Protein AF-A0A931FJX7-F1 (afdb_monomer)

Foldseek 3Di:
DFKKKKKKQQADLVRDAAFPVDHDPLRVVLLVLLVVLLVLLDVVQHPPWDWDWDGPVRIIMIMIGDDPVCLCSLVQVVCQLVLNAQDPSNLVSLQSNLVSCQPRNTDMWIWIQHPNDIDTSSVSSNDDRGHHDDDDQADKDKDKDKDKFAWADFQDDPFTWTWGDGPDDDIATETEDPVVSVVCVVRHRHIWIFIWMWIDSDPVDIYIYTQDTDPDPVRNVVVVVLVCQLPVDDDPVSLVVLLVVVVVCCVVPNPLDPVLVSLLSSQLDQPRDLSSLCSSLVSCVVVCPPPNCVVSSVSSVVSSVVNVVSVPD

Sequence (313 aa):
MPDELSIKITREKDGSAPSLTNMSLDAAQSVKVFIESFTEYARAHSEDSHIKILDTGNAIDNILTLPEADNSASDEILDVVNSESESDNLVKVFNLIRKRISENGLSYEVNLKHQDEIVNLTEKFKSKRFITKQQADPPLQEEVVFVRGMIYESGGMNVTNIHIKPKKGKPLGISCSQAEARKFSKLLYSTVFVSAVRQWKKPKDVTMRLLDVYKDEEQFERFQALYHEYTDSESSERFNKLREDLISTLTKFGAASPRISRIMRLYNHALSDRGIIRTILFILKPLRHEKAIASLYDDLATVLKNGNTQHSY

Structure (mmCIF, N/CA/C/O backbone):
data_AF-A0A931FJX7-F1
#
_entry.id   AF-A0A931FJX7-F1
#
loop_
_atom_site.group_PDB
_atom_site.id
_atom_site.type_symbol
_atom_site.label_atom_id
_atom_site.label_alt_id
_atom_site.label_comp_id
_atom_site.label_asym_id
_atom_site.label_entity_id
_atom_site.label_seq_id
_atom_site.pdbx_PDB_ins_code
_atom_site.Cartn_x
_atom_site.Cartn_y
_atom_site.Cartn_z
_atom_site.occupancy
_atom_site.B_iso_or_equiv
_atom_site.auth_seq_id
_atom_site.auth_comp_id
_atom_site.auth_asym_id
_atom_site.auth_atom_id
_atom_site.pdbx_PDB_model_num
ATOM 1 N N . MET A 1 1 ? 3.275 11.460 -41.299 1.00 63.19 1 MET A N 1
ATOM 2 C CA . MET A 1 1 ? 4.379 10.547 -41.654 1.00 63.19 1 MET A CA 1
ATOM 3 C C . MET A 1 1 ? 4.589 9.655 -40.453 1.00 63.19 1 MET A C 1
ATOM 5 O O . MET A 1 1 ? 4.473 10.188 -39.356 1.00 63.19 1 MET A O 1
ATOM 9 N N . PRO A 1 2 ? 4.865 8.358 -40.636 1.00 77.75 2 PRO A N 1
ATOM 10 C CA . PRO A 1 2 ? 5.088 7.476 -39.505 1.00 77.75 2 PRO A CA 1
ATOM 11 C C . PRO A 1 2 ? 6.388 7.852 -38.794 1.00 77.75 2 PRO A C 1
ATOM 13 O O . PRO A 1 2 ? 7.349 8.302 -39.433 1.00 77.75 2 PRO A O 1
ATOM 16 N N . ASP A 1 3 ? 6.397 7.663 -37.481 1.00 87.56 3 ASP A N 1
ATOM 17 C CA . ASP A 1 3 ? 7.601 7.773 -36.672 1.00 87.56 3 ASP A CA 1
ATOM 18 C C . ASP A 1 3 ? 8.545 6.596 -36.965 1.00 87.56 3 ASP A C 1
ATOM 20 O O . ASP A 1 3 ? 8.118 5.505 -37.361 1.00 87.56 3 ASP A O 1
ATOM 24 N N . GLU A 1 4 ? 9.851 6.812 -36.807 1.00 91.62 4 GLU A N 1
ATOM 25 C CA . GLU A 1 4 ? 10.864 5.827 -37.196 1.00 91.62 4 GLU A CA 1
ATOM 26 C C . GLU A 1 4 ? 12.033 5.786 -36.213 1.00 91.62 4 GLU A C 1
ATOM 28 O O . GLU A 1 4 ? 12.646 6.808 -35.917 1.00 91.62 4 GLU A O 1
ATOM 33 N N . LEU A 1 5 ? 12.416 4.589 -35.770 1.00 93.19 5 LEU A N 1
ATOM 34 C CA . LEU A 1 5 ? 13.682 4.366 -35.074 1.00 93.19 5 LEU A CA 1
ATOM 35 C C . LEU A 1 5 ? 14.713 3.813 -36.064 1.00 93.19 5 LEU A C 1
ATOM 37 O O . LEU A 1 5 ? 14.543 2.720 -36.598 1.00 93.19 5 LEU A O 1
ATOM 41 N N . SER A 1 6 ? 15.800 4.550 -36.278 1.00 95.06 6 SER A N 1
ATOM 42 C CA . SER A 1 6 ? 16.906 4.192 -37.171 1.00 95.06 6 SER A CA 1
ATOM 43 C C . SER A 1 6 ? 18.180 3.914 -36.373 1.00 95.06 6 SER A C 1
ATOM 45 O O . SER A 1 6 ? 18.595 4.714 -35.530 1.00 95.06 6 SER A O 1
ATOM 47 N N . ILE A 1 7 ? 18.813 2.773 -36.655 1.00 95.88 7 ILE A N 1
ATOM 48 C CA . ILE A 1 7 ? 20.127 2.385 -36.134 1.00 95.88 7 ILE A CA 1
ATOM 49 C C . ILE A 1 7 ? 21.060 2.127 -37.315 1.00 95.88 7 ILE A C 1
ATOM 51 O O . ILE A 1 7 ? 20.959 1.107 -38.006 1.00 95.88 7 ILE A O 1
ATOM 55 N N . LYS A 1 8 ? 22.016 3.035 -37.507 1.00 95.25 8 LYS A N 1
ATOM 56 C CA . LYS A 1 8 ? 23.000 2.989 -38.588 1.00 95.25 8 LYS A CA 1
ATOM 57 C C . LYS A 1 8 ? 24.334 2.473 -38.090 1.00 95.25 8 LYS A C 1
ATOM 59 O O . LYS A 1 8 ? 24.891 3.009 -37.134 1.00 95.25 8 LYS A O 1
ATOM 64 N N . ILE A 1 9 ? 24.888 1.491 -38.791 1.00 94.75 9 ILE A N 1
ATOM 65 C CA . ILE A 1 9 ? 26.311 1.152 -38.716 1.00 94.75 9 ILE A CA 1
ATOM 66 C C . ILE A 1 9 ? 27.019 2.075 -39.705 1.00 94.75 9 ILE A C 1
ATOM 68 O O . ILE A 1 9 ? 26.743 2.000 -40.899 1.00 94.75 9 ILE A O 1
ATOM 72 N N . THR A 1 10 ? 27.892 2.960 -39.224 1.00 93.62 10 THR A N 1
ATOM 73 C CA . THR A 1 10 ? 28.539 3.995 -40.054 1.00 93.62 10 THR A CA 1
ATOM 74 C C . THR A 1 10 ? 29.996 3.690 -40.374 1.00 93.62 10 THR A C 1
ATOM 76 O O . THR A 1 10 ? 30.511 4.169 -41.381 1.00 93.62 10 THR A O 1
ATOM 79 N N . ARG A 1 11 ? 30.678 2.900 -39.535 1.00 93.12 11 ARG A N 1
ATOM 80 C CA . ARG A 1 11 ? 32.044 2.417 -39.789 1.00 93.12 11 ARG A CA 1
ATOM 81 C C . ARG A 1 11 ? 32.272 1.044 -39.183 1.00 93.12 11 ARG A C 1
ATOM 83 O O . ARG A 1 11 ? 31.837 0.778 -38.059 1.00 93.12 11 ARG A O 1
ATOM 90 N N . GLU A 1 12 ? 33.022 0.234 -39.916 1.00 91.56 12 GLU A N 1
ATOM 91 C CA . GLU A 1 12 ? 33.595 -1.018 -39.436 1.00 91.56 12 GLU A CA 1
ATOM 92 C C . GLU A 1 12 ? 34.742 -0.763 -38.444 1.00 91.56 12 GLU A C 1
ATOM 94 O O . GLU A 1 12 ? 35.268 0.349 -38.326 1.00 91.56 12 GLU A O 1
ATOM 99 N N . LYS A 1 13 ? 35.158 -1.810 -37.726 1.00 89.62 13 LYS A N 1
ATOM 100 C CA . LYS A 1 13 ? 36.237 -1.733 -36.724 1.00 89.62 13 LYS A CA 1
ATOM 101 C C . LYS A 1 13 ? 37.591 -1.329 -37.321 1.00 89.62 13 LYS A C 1
ATOM 103 O O . LYS A 1 13 ? 38.403 -0.703 -36.645 1.00 89.62 13 LYS A O 1
ATOM 108 N N . ASP A 1 14 ? 37.840 -1.698 -38.573 1.00 88.31 14 ASP A N 1
ATOM 109 C CA . ASP A 1 14 ? 39.039 -1.323 -39.331 1.00 88.31 14 ASP A CA 1
ATOM 110 C C . ASP A 1 14 ? 38.942 0.082 -39.962 1.00 88.31 14 ASP A C 1
ATOM 112 O O . ASP A 1 14 ? 39.885 0.542 -40.605 1.00 88.31 14 ASP A O 1
ATOM 116 N N . GLY A 1 15 ? 37.819 0.781 -39.757 1.00 85.81 15 GLY A N 1
ATOM 117 C CA . GLY A 1 15 ? 37.550 2.112 -40.290 1.00 85.81 15 GLY A CA 1
ATOM 118 C C . GLY A 1 15 ? 36.965 2.129 -41.703 1.00 85.81 15 GLY A C 1
ATOM 119 O O . GLY A 1 15 ? 36.696 3.222 -42.208 1.00 85.81 15 GLY A O 1
ATOM 120 N N . SER A 1 16 ? 36.755 0.965 -42.328 1.00 88.44 16 SER A N 1
ATOM 121 C CA . SER A 1 16 ? 36.125 0.856 -43.644 1.00 88.44 16 SER A CA 1
ATOM 122 C C . SER A 1 16 ? 34.620 1.156 -43.600 1.00 88.44 16 SER A C 1
ATOM 124 O O . SER A 1 16 ? 33.985 1.184 -42.538 1.00 88.44 16 SER A O 1
ATOM 126 N N . ALA A 1 17 ? 34.055 1.446 -44.774 1.00 88.88 17 ALA A N 1
ATOM 127 C CA . ALA A 1 17 ? 32.621 1.640 -44.928 1.00 88.88 17 ALA A CA 1
ATOM 128 C C . ALA A 1 17 ? 31.907 0.277 -44.870 1.00 88.88 17 ALA A C 1
ATOM 130 O O . ALA A 1 17 ? 32.314 -0.642 -45.585 1.00 88.88 17 ALA A O 1
ATOM 131 N N . PRO A 1 18 ? 30.852 0.134 -44.055 1.00 87.25 18 PRO A N 1
ATOM 132 C CA . PRO A 1 18 ? 30.095 -1.107 -43.992 1.00 87.25 18 PRO A CA 1
ATOM 133 C C . PRO A 1 18 ? 29.270 -1.294 -45.274 1.00 87.25 18 PRO A C 1
ATOM 135 O O . PRO A 1 18 ? 28.760 -0.328 -45.840 1.00 87.25 18 PRO A O 1
ATOM 138 N N . SER A 1 19 ? 29.114 -2.543 -45.715 1.00 87.00 19 SER A N 1
ATOM 139 C CA . SER A 1 19 ? 28.245 -2.919 -46.839 1.00 87.00 19 SER A CA 1
ATOM 140 C C . SER A 1 19 ? 27.581 -4.264 -46.573 1.00 87.00 19 SER A C 1
ATOM 142 O O . SER A 1 19 ? 28.224 -5.177 -46.060 1.00 87.00 19 SER A O 1
ATOM 144 N N . LEU A 1 20 ? 26.323 -4.430 -46.988 1.00 85.06 20 LEU A N 1
ATOM 145 C CA . LEU A 1 20 ? 25.619 -5.714 -46.902 1.00 85.06 20 LEU A CA 1
ATOM 146 C C . LEU A 1 20 ? 26.285 -6.809 -47.746 1.00 85.06 20 LEU A C 1
ATOM 148 O O . LEU A 1 20 ? 26.168 -7.990 -47.425 1.00 85.06 20 LEU A O 1
ATOM 152 N N . THR A 1 21 ? 26.990 -6.429 -48.814 1.00 85.25 21 THR A N 1
ATOM 153 C CA . THR A 1 21 ? 27.650 -7.380 -49.724 1.00 85.25 21 THR A CA 1
ATOM 154 C C . THR A 1 21 ? 28.982 -7.905 -49.191 1.00 85.25 21 THR A C 1
ATOM 156 O O . THR A 1 21 ? 29.421 -8.977 -49.602 1.00 85.25 21 THR A O 1
ATOM 159 N N . ASN A 1 22 ? 29.616 -7.175 -48.269 1.00 83.94 22 ASN A N 1
ATOM 160 C CA . ASN A 1 22 ? 30.922 -7.510 -47.705 1.00 83.94 22 ASN A CA 1
ATOM 161 C C . ASN A 1 22 ? 31.026 -7.053 -46.240 1.00 83.94 22 ASN A C 1
ATOM 163 O O . ASN A 1 22 ? 31.920 -6.291 -45.875 1.00 83.94 22 ASN A O 1
ATOM 167 N N . MET A 1 23 ? 30.069 -7.473 -45.410 1.00 87.38 23 MET A N 1
ATOM 168 C CA . MET A 1 23 ? 30.023 -7.098 -43.994 1.00 87.38 23 MET A CA 1
ATOM 169 C C . MET A 1 23 ? 30.977 -7.928 -43.142 1.00 87.38 23 MET A C 1
ATOM 171 O O . MET A 1 23 ? 31.143 -9.133 -43.356 1.00 87.38 23 MET A O 1
ATOM 175 N N . SER A 1 24 ? 31.539 -7.302 -42.108 1.00 91.31 24 SER A N 1
ATOM 176 C CA . SER A 1 24 ? 32.242 -8.049 -41.070 1.00 91.31 24 SER A CA 1
ATOM 177 C C . SER A 1 24 ? 31.276 -8.956 -40.294 1.00 91.31 24 SER A C 1
ATOM 179 O O . SER A 1 24 ? 30.070 -8.703 -40.208 1.00 91.31 24 SER A O 1
ATOM 181 N N . LEU A 1 25 ? 31.809 -10.006 -39.658 1.00 91.19 25 LEU A N 1
ATOM 182 C CA . LEU A 1 25 ? 31.019 -10.859 -38.761 1.00 91.19 25 LEU A CA 1
ATOM 183 C C . LEU A 1 25 ? 30.376 -10.040 -37.629 1.00 91.19 25 LEU A C 1
ATOM 185 O O . LEU A 1 25 ? 29.254 -10.324 -37.207 1.00 91.19 25 LEU A O 1
ATOM 189 N N . ASP A 1 26 ? 31.066 -9.000 -37.157 1.00 91.88 26 ASP A N 1
ATOM 190 C CA . ASP A 1 26 ? 30.546 -8.121 -36.120 1.00 91.88 26 ASP A CA 1
ATOM 191 C C . ASP A 1 26 ? 29.399 -7.240 -36.618 1.00 91.88 26 ASP A C 1
ATOM 193 O O . ASP A 1 26 ? 28.406 -7.080 -35.897 1.00 91.88 26 ASP A O 1
ATOM 197 N N . ALA A 1 27 ? 29.478 -6.710 -37.838 1.00 91.19 27 ALA A N 1
ATOM 198 C CA . ALA A 1 27 ? 28.377 -5.976 -38.452 1.00 91.19 27 ALA A CA 1
ATOM 199 C C . ALA A 1 27 ? 27.167 -6.895 -38.684 1.00 91.19 27 ALA A C 1
ATOM 201 O O . ALA A 1 27 ? 26.061 -6.555 -38.259 1.00 91.19 27 ALA A O 1
ATOM 202 N N . ALA A 1 28 ? 27.384 -8.103 -39.214 1.00 92.31 28 ALA A N 1
ATOM 203 C CA . ALA A 1 28 ? 26.339 -9.110 -39.422 1.00 92.31 28 ALA A CA 1
ATOM 204 C C . ALA A 1 28 ? 25.597 -9.462 -38.124 1.00 92.31 28 ALA A C 1
ATOM 206 O O . ALA A 1 28 ? 24.366 -9.445 -38.055 1.00 92.31 28 ALA A O 1
ATOM 207 N N . GLN A 1 29 ? 26.350 -9.728 -37.057 1.00 92.88 29 GLN A N 1
ATOM 208 C CA . GLN A 1 29 ? 25.781 -10.054 -35.755 1.00 92.88 29 GLN A CA 1
ATOM 209 C C . GLN A 1 29 ? 25.051 -8.853 -35.127 1.00 92.88 29 GLN A C 1
ATOM 211 O O . GLN A 1 29 ? 24.118 -9.049 -34.351 1.00 92.88 29 GLN A O 1
ATOM 216 N N . SER A 1 30 ? 25.438 -7.617 -35.458 1.00 94.38 30 SER A N 1
ATOM 217 C CA . SER A 1 30 ? 24.730 -6.414 -34.992 1.00 94.38 30 SER A CA 1
ATOM 218 C C . SER A 1 30 ? 23.393 -6.244 -35.686 1.00 94.38 30 SER A C 1
ATOM 220 O O . SER A 1 30 ? 22.383 -6.097 -35.006 1.00 94.38 30 SER A O 1
ATOM 222 N N . VAL A 1 31 ? 23.381 -6.363 -37.016 1.00 93.50 31 VAL A N 1
ATOM 223 C CA . VAL A 1 31 ? 22.155 -6.361 -37.825 1.00 93.50 31 VAL A CA 1
ATOM 224 C C . VAL A 1 31 ? 21.182 -7.421 -37.309 1.00 93.50 31 VAL A C 1
ATOM 226 O O . VAL A 1 31 ? 20.019 -7.115 -37.059 1.00 93.50 31 VAL A O 1
ATOM 229 N N . LYS A 1 32 ? 21.668 -8.640 -37.035 1.00 94.44 32 LYS A N 1
ATOM 230 C CA . LYS A 1 32 ? 20.856 -9.702 -36.428 1.00 94.44 32 LYS A CA 1
ATOM 231 C C . LYS A 1 32 ? 20.200 -9.259 -35.114 1.00 94.44 32 LYS A C 1
ATOM 233 O O . LYS A 1 32 ? 18.989 -9.398 -34.974 1.00 94.44 32 LYS A O 1
ATOM 238 N N . VAL A 1 33 ? 20.981 -8.725 -34.169 1.00 95.25 33 VAL A N 1
ATOM 239 C CA . VAL A 1 33 ? 20.455 -8.269 -32.868 1.00 95.25 33 VAL A CA 1
ATOM 240 C C . VAL A 1 33 ? 19.412 -7.167 -33.053 1.00 95.25 33 VAL A C 1
ATOM 242 O O . VAL A 1 33 ? 18.377 -7.206 -32.396 1.00 95.25 33 VAL A O 1
ATOM 245 N N . PHE A 1 34 ? 19.6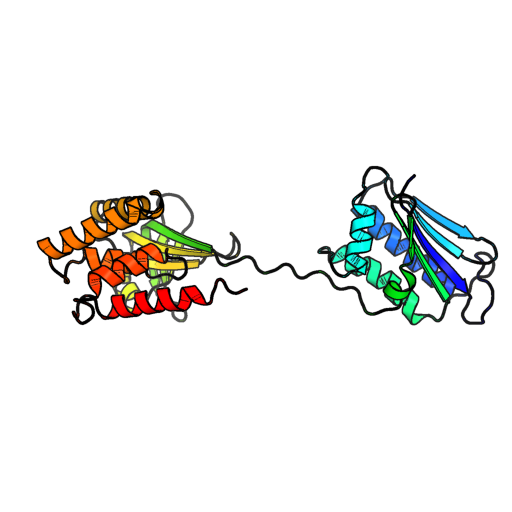46 -6.214 -33.958 1.00 95.06 34 PHE A N 1
ATOM 246 C CA . PHE A 1 34 ? 18.706 -5.119 -34.203 1.00 95.06 34 PHE A CA 1
ATOM 247 C C . PHE A 1 34 ? 17.381 -5.623 -34.773 1.00 95.06 34 PHE A C 1
ATOM 249 O O . PHE A 1 34 ? 16.330 -5.251 -34.262 1.00 95.06 34 PHE A O 1
ATOM 256 N N . ILE A 1 35 ? 17.412 -6.535 -35.748 1.00 92.69 35 ILE A N 1
ATOM 257 C CA . ILE A 1 35 ? 16.197 -7.140 -36.311 1.00 92.69 35 ILE A CA 1
ATOM 258 C C . ILE A 1 35 ? 15.441 -7.939 -35.248 1.00 92.69 35 ILE A C 1
ATOM 260 O O . ILE A 1 35 ? 14.223 -7.807 -35.141 1.00 92.69 35 ILE A O 1
ATOM 264 N N . GLU A 1 36 ? 16.136 -8.763 -34.458 1.00 94.19 36 GLU A N 1
ATOM 265 C CA . GLU A 1 36 ? 15.514 -9.561 -33.395 1.00 94.19 36 GLU A CA 1
ATOM 266 C C . GLU A 1 36 ? 14.852 -8.657 -32.344 1.00 94.19 36 GLU A C 1
ATOM 268 O O . GLU A 1 36 ? 13.691 -8.872 -31.997 1.00 94.19 36 GLU A O 1
ATOM 273 N N . SER A 1 37 ? 15.543 -7.601 -31.901 1.00 94.06 37 SER A N 1
ATOM 274 C CA . SER A 1 37 ? 15.004 -6.626 -30.946 1.00 94.06 37 SER A CA 1
ATOM 275 C C . SER A 1 37 ? 13.834 -5.818 -31.514 1.00 94.06 37 SER A C 1
ATOM 277 O O . SER A 1 37 ? 12.827 -5.650 -30.833 1.00 94.06 37 SER A O 1
ATOM 279 N N . PHE A 1 38 ? 13.911 -5.363 -32.767 1.00 92.88 38 PHE A N 1
ATOM 280 C CA . PHE A 1 38 ? 12.799 -4.674 -33.431 1.00 92.88 38 PHE A CA 1
ATOM 281 C C . PHE A 1 38 ? 11.596 -5.591 -33.635 1.00 92.88 38 PHE A C 1
ATOM 283 O O . PHE A 1 38 ? 10.462 -5.159 -33.463 1.00 92.88 38 PHE A O 1
ATOM 290 N N . THR A 1 39 ? 11.826 -6.869 -33.940 1.00 90.12 39 THR A N 1
ATOM 291 C CA . THR A 1 39 ? 10.752 -7.862 -34.064 1.00 90.12 39 THR A CA 1
ATOM 292 C C . THR A 1 39 ? 10.071 -8.102 -32.719 1.00 90.12 39 THR A C 1
ATOM 294 O O . THR A 1 39 ? 8.848 -8.209 -32.658 1.00 90.12 39 THR A O 1
ATOM 297 N N . GLU A 1 40 ? 10.843 -8.191 -31.634 1.00 89.69 40 GLU A N 1
ATOM 298 C CA . GLU A 1 40 ? 10.300 -8.333 -30.281 1.00 89.69 40 GLU A CA 1
ATOM 299 C C . GLU A 1 40 ? 9.488 -7.099 -29.866 1.00 89.69 40 GLU A C 1
ATOM 301 O O . GLU A 1 40 ? 8.381 -7.251 -29.355 1.00 89.69 40 GLU A O 1
ATOM 306 N N . TYR A 1 41 ? 9.989 -5.896 -30.161 1.00 88.31 41 TYR A N 1
ATOM 307 C CA . TYR A 1 41 ? 9.269 -4.644 -29.930 1.00 88.31 41 TYR A CA 1
ATOM 308 C C . TYR A 1 41 ? 7.960 -4.567 -30.735 1.00 88.31 41 TYR A C 1
ATOM 310 O O . TYR A 1 41 ? 6.900 -4.305 -30.167 1.00 88.31 41 TYR A O 1
ATOM 318 N N . ALA A 1 42 ? 8.011 -4.855 -32.040 1.00 85.50 42 ALA A N 1
ATOM 319 C CA . ALA A 1 42 ? 6.858 -4.811 -32.941 1.00 85.50 42 ALA A CA 1
ATOM 320 C C . ALA A 1 42 ? 5.726 -5.743 -32.480 1.00 85.50 42 ALA A C 1
ATOM 322 O O . ALA A 1 42 ? 4.565 -5.342 -32.424 1.00 85.50 42 ALA A O 1
ATOM 323 N N . ARG A 1 43 ? 6.069 -6.969 -32.053 1.00 83.19 43 ARG A N 1
ATOM 324 C CA . ARG A 1 43 ? 5.100 -7.946 -31.519 1.00 83.19 43 ARG A CA 1
ATOM 325 C C . ARG A 1 43 ? 4.327 -7.448 -30.299 1.00 83.19 43 ARG A C 1
ATOM 327 O O . ARG A 1 43 ? 3.262 -7.989 -30.021 1.00 83.19 43 ARG A O 1
ATOM 334 N N . ALA A 1 44 ? 4.867 -6.483 -29.557 1.00 77.62 44 ALA A N 1
ATOM 335 C CA . ALA A 1 44 ? 4.217 -5.934 -28.377 1.00 77.62 44 ALA A CA 1
ATOM 336 C C . ALA A 1 44 ? 3.232 -4.787 -28.686 1.00 77.62 44 ALA A C 1
ATOM 338 O O . ALA A 1 44 ? 2.379 -4.537 -27.841 1.00 77.62 44 ALA A O 1
ATOM 339 N N . HIS A 1 45 ? 3.301 -4.145 -29.867 1.00 69.25 45 HIS A N 1
ATOM 340 C CA . HIS A 1 45 ? 2.572 -2.892 -30.149 1.00 69.25 45 HIS A CA 1
ATOM 341 C C . HIS A 1 45 ? 1.545 -2.990 -31.290 1.00 69.25 45 HIS A C 1
ATOM 343 O O . HIS A 1 45 ? 0.485 -2.389 -31.168 1.00 69.25 45 HIS A O 1
ATOM 349 N N . SER A 1 46 ? 1.778 -3.760 -32.366 1.00 64.00 46 SER A N 1
ATOM 350 C CA . SER A 1 46 ? 0.753 -4.160 -33.368 1.00 64.00 46 SER A CA 1
ATOM 351 C C . SER A 1 46 ? 1.374 -4.880 -34.579 1.00 64.00 46 SER A C 1
ATOM 353 O O . SER A 1 46 ? 2.588 -4.854 -34.782 1.00 64.00 46 SER A O 1
ATOM 355 N N . GLU A 1 47 ? 0.534 -5.500 -35.421 1.00 61.06 47 GLU A N 1
ATOM 356 C CA . GLU A 1 47 ? 0.944 -6.158 -36.678 1.00 61.06 47 GLU A CA 1
ATOM 357 C C . GLU A 1 47 ? 1.390 -5.180 -37.789 1.00 61.06 47 GLU A C 1
ATOM 359 O O . GLU A 1 47 ? 2.031 -5.610 -38.747 1.00 61.06 47 GLU A O 1
ATOM 364 N N . ASP A 1 48 ? 1.124 -3.876 -37.644 1.00 67.50 48 ASP A N 1
ATOM 365 C CA . ASP A 1 48 ? 1.382 -2.855 -38.675 1.00 67.50 48 ASP A CA 1
ATOM 366 C C . ASP A 1 48 ? 2.798 -2.245 -38.615 1.00 67.50 48 ASP A C 1
ATOM 368 O O . ASP A 1 48 ? 3.135 -1.340 -39.379 1.00 67.50 48 ASP A O 1
ATOM 372 N N . SER A 1 49 ? 3.661 -2.733 -37.718 1.00 76.56 49 SER A N 1
ATOM 373 C CA . SER A 1 49 ? 5.063 -2.301 -37.663 1.00 76.56 49 SER A CA 1
ATOM 374 C C . SER A 1 49 ? 5.877 -2.903 -38.813 1.00 76.56 49 SER A C 1
ATOM 376 O O . SER A 1 49 ? 5.786 -4.098 -39.113 1.00 76.56 49 SER A O 1
ATOM 378 N N . HIS A 1 50 ? 6.747 -2.101 -39.428 1.00 82.00 50 HIS A N 1
ATOM 379 C CA . HIS A 1 50 ? 7.593 -2.550 -40.537 1.00 82.00 50 HIS A CA 1
ATOM 380 C C . HIS A 1 50 ? 9.077 -2.383 -40.221 1.00 82.00 50 HIS A C 1
ATOM 382 O O . HIS A 1 50 ? 9.517 -1.321 -39.791 1.00 82.00 50 HIS A O 1
ATOM 388 N N . ILE A 1 51 ? 9.864 -3.425 -40.491 1.00 83.69 51 ILE A N 1
ATOM 389 C CA . ILE A 1 51 ? 11.324 -3.403 -40.349 1.00 83.69 51 ILE A CA 1
ATOM 390 C C . ILE A 1 51 ? 11.944 -3.333 -41.746 1.00 83.69 51 ILE A C 1
ATOM 392 O O . ILE A 1 51 ? 11.650 -4.167 -42.603 1.00 83.69 51 ILE A O 1
ATOM 396 N N . LYS A 1 52 ? 12.812 -2.347 -41.977 1.00 86.56 52 LYS A N 1
ATOM 397 C CA . LYS A 1 52 ? 13.559 -2.153 -43.226 1.00 86.56 52 LYS A CA 1
ATOM 398 C C . LYS A 1 52 ? 15.057 -2.172 -42.944 1.00 86.56 52 LYS A C 1
ATOM 400 O O . LYS A 1 52 ? 15.508 -1.692 -41.908 1.00 86.56 52 LYS A O 1
ATOM 405 N N . ILE A 1 53 ? 15.825 -2.690 -43.897 1.00 83.19 53 ILE A N 1
ATOM 406 C CA . ILE A 1 53 ? 17.288 -2.613 -43.897 1.00 83.19 53 ILE A CA 1
ATOM 407 C C . ILE A 1 53 ? 17.692 -1.921 -45.193 1.00 83.19 53 ILE A C 1
ATOM 409 O O . ILE A 1 53 ? 17.300 -2.373 -46.270 1.00 83.19 53 ILE A O 1
ATOM 413 N N . LEU A 1 54 ? 18.449 -0.832 -45.097 1.00 86.25 54 LEU A N 1
ATOM 414 C CA . LEU A 1 54 ? 18.943 -0.079 -46.247 1.00 86.25 54 LEU A CA 1
ATOM 415 C C . LEU A 1 54 ? 20.474 -0.099 -46.259 1.00 86.25 54 LEU A C 1
ATOM 417 O O . LEU A 1 54 ? 21.110 0.174 -45.245 1.00 86.25 54 LEU A O 1
ATOM 421 N N . ASP A 1 55 ? 21.061 -0.397 -47.417 1.00 82.88 55 ASP A N 1
ATOM 422 C CA . ASP A 1 55 ? 22.488 -0.185 -47.685 1.00 82.88 55 ASP A CA 1
ATOM 423 C C . ASP A 1 55 ? 22.628 1.091 -48.513 1.00 82.88 55 ASP A C 1
ATOM 425 O O . ASP A 1 55 ? 22.136 1.167 -49.641 1.00 82.88 55 ASP A O 1
ATOM 429 N N . THR A 1 56 ? 23.262 2.112 -47.943 1.00 80.75 56 THR A N 1
ATOM 430 C CA . THR A 1 56 ? 23.487 3.399 -48.618 1.00 80.75 56 THR A CA 1
ATOM 431 C C . THR A 1 56 ? 24.871 3.485 -49.266 1.00 80.75 56 THR A C 1
ATOM 433 O O . THR A 1 56 ? 25.267 4.550 -49.737 1.00 80.75 56 THR A O 1
ATOM 436 N N . GLY A 1 57 ? 25.638 2.389 -49.270 1.00 74.50 57 GLY A N 1
ATOM 437 C CA . GLY A 1 57 ? 27.018 2.310 -49.757 1.00 74.50 57 GLY A CA 1
ATOM 438 C C . GLY A 1 57 ? 28.064 2.879 -48.793 1.00 74.50 57 GLY A C 1
ATOM 439 O O . GLY A 1 57 ? 29.259 2.663 -48.979 1.00 74.50 57 GLY A O 1
ATOM 440 N N . ASN A 1 58 ? 27.632 3.603 -47.758 1.00 81.94 58 ASN A N 1
ATOM 441 C CA . ASN A 1 58 ? 28.479 4.150 -46.695 1.00 81.94 58 ASN A CA 1
ATOM 442 C C . ASN A 1 58 ? 27.963 3.845 -45.280 1.00 81.94 58 ASN A C 1
ATOM 444 O O . ASN A 1 58 ? 28.637 4.173 -44.304 1.00 81.94 58 ASN A O 1
ATOM 448 N N . ALA A 1 59 ? 26.775 3.256 -45.166 1.00 88.31 59 ALA A N 1
ATOM 449 C CA . ALA A 1 59 ? 26.164 2.856 -43.917 1.00 88.31 59 ALA A CA 1
ATOM 450 C C . ALA A 1 59 ? 25.189 1.700 -44.167 1.00 88.31 59 ALA A C 1
ATOM 452 O O . ALA A 1 59 ? 24.615 1.573 -45.251 1.00 88.31 59 ALA A O 1
ATOM 453 N N . ILE A 1 60 ? 24.976 0.892 -43.131 1.00 91.75 60 ILE A N 1
ATOM 454 C CA . ILE A 1 60 ? 23.875 -0.071 -43.080 1.00 91.75 60 ILE A CA 1
ATOM 455 C C . ILE A 1 60 ? 22.863 0.470 -42.075 1.00 91.75 60 ILE A C 1
ATOM 457 O O . ILE A 1 60 ? 23.166 0.545 -40.882 1.00 91.75 60 ILE A O 1
ATOM 461 N N . ASP A 1 61 ? 21.686 0.859 -42.553 1.00 92.44 61 ASP A N 1
ATOM 462 C CA . ASP A 1 61 ? 20.605 1.432 -41.754 1.00 92.44 61 ASP A CA 1
ATOM 463 C C . ASP A 1 61 ? 19.544 0.374 -41.448 1.00 92.44 61 ASP A C 1
ATOM 465 O O . ASP A 1 61 ? 19.012 -0.264 -42.356 1.00 92.44 61 ASP A O 1
ATOM 469 N N . ASN A 1 62 ? 19.243 0.184 -40.167 1.00 93.38 62 ASN A N 1
ATOM 470 C CA . ASN A 1 62 ? 18.169 -0.679 -39.694 1.00 93.38 62 ASN A CA 1
ATOM 471 C C . ASN A 1 62 ? 17.058 0.231 -39.179 1.00 93.38 62 ASN A C 1
ATOM 473 O O . ASN A 1 62 ? 17.246 0.915 -38.173 1.00 93.38 62 ASN A O 1
ATOM 477 N N . ILE A 1 63 ? 15.916 0.227 -39.861 1.00 92.81 63 ILE A N 1
ATOM 478 C CA . ILE A 1 63 ? 14.805 1.141 -39.603 1.00 92.81 63 ILE A CA 1
ATOM 479 C C . ILE A 1 63 ? 13.601 0.338 -39.127 1.00 92.81 63 ILE A C 1
ATOM 481 O O . ILE A 1 63 ? 13.147 -0.580 -39.811 1.00 92.81 63 ILE A O 1
ATOM 485 N N . LEU A 1 64 ? 13.070 0.713 -37.971 1.00 90.25 64 LEU A N 1
ATOM 486 C CA . LEU A 1 64 ? 11.763 0.300 -37.485 1.00 90.25 64 LEU A CA 1
ATOM 487 C C . LEU A 1 64 ? 10.780 1.450 -37.721 1.00 90.25 64 LEU A C 1
ATOM 489 O O . LEU A 1 64 ? 10.898 2.497 -37.088 1.00 90.25 64 LEU A O 1
ATOM 493 N N . THR A 1 65 ? 9.826 1.252 -38.627 1.00 88.75 65 THR A N 1
ATOM 494 C CA . THR A 1 65 ? 8.693 2.161 -38.830 1.00 88.75 65 THR A CA 1
ATOM 495 C C . THR A 1 65 ? 7.599 1.818 -37.819 1.00 88.75 65 THR A C 1
ATOM 497 O O . THR A 1 65 ? 7.154 0.667 -37.761 1.00 88.75 65 THR A O 1
ATOM 500 N N . LEU A 1 66 ? 7.193 2.814 -37.032 1.00 84.38 66 LEU A N 1
ATOM 501 C CA . LEU A 1 66 ? 6.203 2.690 -35.965 1.00 84.38 66 LEU A CA 1
ATOM 502 C C . LEU A 1 66 ? 4.776 2.932 -36.502 1.00 84.38 66 LEU A C 1
ATOM 504 O O . LEU A 1 66 ? 4.613 3.632 -37.508 1.00 84.38 66 LEU A O 1
ATOM 508 N N . PRO A 1 67 ? 3.735 2.361 -35.867 1.00 76.44 67 PRO A N 1
ATOM 509 C CA . PRO A 1 67 ? 2.353 2.498 -36.329 1.00 76.44 67 PRO A CA 1
ATOM 510 C C . PRO A 1 67 ? 1.860 3.955 -36.271 1.00 76.44 67 PRO A C 1
ATOM 512 O O . PRO A 1 67 ? 1.954 4.599 -35.232 1.00 76.44 67 PRO A O 1
ATOM 515 N N . GLU A 1 68 ? 1.254 4.467 -37.352 1.00 69.00 68 GLU A N 1
ATOM 516 C CA . GLU A 1 68 ? 0.739 5.856 -37.399 1.00 69.00 68 GLU A CA 1
ATOM 517 C C . GLU A 1 68 ? -0.407 6.124 -36.408 1.00 69.00 68 GLU A C 1
ATOM 519 O O . GLU A 1 68 ? -0.643 7.266 -36.023 1.00 69.00 68 GLU A O 1
ATOM 524 N N . ALA A 1 69 ? -1.139 5.083 -36.000 1.00 61.12 69 ALA A N 1
ATOM 525 C CA . ALA A 1 69 ? -2.239 5.202 -35.046 1.00 61.12 69 ALA A CA 1
ATOM 526 C C . ALA A 1 69 ? -1.767 5.320 -33.585 1.00 61.12 69 ALA A C 1
ATOM 528 O O . ALA A 1 69 ? -2.593 5.559 -32.703 1.00 61.12 69 ALA A O 1
ATOM 529 N N . ASP A 1 70 ? -0.469 5.143 -33.328 1.00 62.44 70 ASP A N 1
ATOM 530 C CA . ASP A 1 70 ? 0.084 4.995 -31.989 1.00 62.44 70 ASP A CA 1
ATOM 531 C C . ASP A 1 70 ? 1.185 6.025 -31.717 1.00 62.44 70 ASP A C 1
ATOM 533 O O . ASP A 1 70 ? 2.377 5.721 -31.682 1.00 62.44 70 ASP A O 1
ATOM 537 N N . ASN A 1 71 ? 0.766 7.272 -31.483 1.00 61.16 71 ASN A N 1
ATOM 538 C CA . ASN A 1 71 ? 1.669 8.342 -31.044 1.00 61.16 71 ASN A CA 1
ATOM 539 C C . ASN A 1 71 ? 2.426 7.991 -29.746 1.00 61.16 71 ASN A C 1
ATOM 541 O O . ASN A 1 71 ? 3.402 8.664 -29.433 1.00 61.16 71 ASN A O 1
ATOM 545 N N . SER A 1 72 ? 2.003 6.957 -29.004 1.00 74.06 72 SER A N 1
ATOM 546 C CA . SER A 1 72 ? 2.658 6.547 -27.761 1.00 74.06 72 SER A CA 1
ATOM 547 C C . SER A 1 72 ? 3.908 5.688 -27.978 1.00 74.06 72 SER A C 1
ATOM 549 O O . SER A 1 72 ? 4.779 5.667 -27.114 1.00 74.06 72 SER A O 1
ATOM 551 N N . ALA A 1 73 ? 4.080 5.056 -29.144 1.00 83.06 73 ALA A N 1
ATOM 552 C CA . ALA A 1 73 ? 5.217 4.166 -29.394 1.00 83.06 73 ALA A CA 1
ATOM 553 C C . ALA A 1 73 ? 6.575 4.899 -29.342 1.00 83.06 73 ALA A C 1
ATOM 555 O O . ALA A 1 73 ? 7.541 4.414 -28.751 1.00 83.06 73 ALA A O 1
ATOM 556 N N . SER A 1 74 ? 6.656 6.098 -29.922 1.00 87.00 74 SER A N 1
ATOM 557 C CA . SER A 1 74 ? 7.860 6.939 -29.847 1.00 87.00 74 SER A CA 1
ATOM 558 C C . SER A 1 74 ? 8.123 7.452 -28.435 1.00 87.00 74 SER A C 1
ATOM 560 O O . SER A 1 74 ? 9.276 7.459 -27.995 1.00 87.00 74 SER A O 1
ATOM 562 N N . ASP A 1 75 ? 7.063 7.827 -27.717 1.00 88.94 75 ASP A N 1
ATOM 563 C CA . ASP A 1 75 ? 7.147 8.257 -26.321 1.00 88.94 75 ASP A CA 1
ATOM 564 C C . ASP A 1 75 ? 7.686 7.125 -25.440 1.00 88.94 75 ASP A C 1
ATOM 566 O O . ASP A 1 75 ? 8.591 7.343 -24.642 1.00 88.94 75 ASP A O 1
ATOM 570 N N . GLU A 1 76 ? 7.260 5.882 -25.657 1.00 89.19 76 GLU A N 1
ATOM 571 C CA . GLU A 1 76 ? 7.786 4.729 -24.925 1.00 89.19 76 GLU A CA 1
ATOM 572 C C . GLU A 1 76 ? 9.281 4.482 -25.170 1.00 89.19 76 GLU A C 1
ATOM 574 O O . GLU A 1 76 ? 10.017 4.082 -24.260 1.00 89.19 76 GLU A O 1
ATOM 579 N N . ILE A 1 77 ? 9.764 4.711 -26.396 1.00 91.88 77 ILE A N 1
ATOM 580 C CA . ILE A 1 77 ? 11.197 4.617 -26.707 1.00 91.88 77 ILE A CA 1
ATOM 581 C C . ILE A 1 77 ? 11.960 5.696 -25.935 1.00 91.88 77 ILE A C 1
ATOM 583 O O . ILE A 1 77 ? 13.005 5.408 -25.338 1.00 91.88 77 ILE A O 1
ATOM 587 N N . LEU A 1 78 ? 11.439 6.925 -25.919 1.00 93.00 78 LEU A N 1
ATOM 588 C CA . LEU A 1 78 ? 12.013 8.025 -25.146 1.00 93.00 78 LEU A CA 1
ATOM 589 C C . LEU A 1 78 ? 11.997 7.716 -23.646 1.00 93.00 78 LEU A C 1
ATOM 591 O O . LEU A 1 78 ? 13.023 7.899 -22.986 1.00 93.00 78 LEU A O 1
ATOM 595 N N . ASP A 1 79 ? 10.909 7.153 -23.129 1.00 92.88 79 ASP A N 1
ATOM 596 C CA . ASP A 1 79 ? 10.773 6.724 -21.740 1.00 92.88 79 ASP A CA 1
ATOM 597 C C . ASP A 1 79 ? 11.832 5.682 -21.376 1.00 92.88 79 ASP A C 1
ATOM 599 O O . ASP A 1 79 ? 12.484 5.780 -20.335 1.00 92.88 79 ASP A O 1
ATOM 603 N N . VAL A 1 80 ? 12.071 4.678 -22.226 1.00 93.81 80 VAL A N 1
ATOM 604 C CA . VAL A 1 80 ? 13.124 3.679 -21.974 1.00 93.81 80 VAL A CA 1
ATOM 605 C C . VAL A 1 80 ? 14.494 4.350 -21.928 1.00 93.81 80 VAL A C 1
ATOM 607 O O . VAL A 1 80 ? 15.284 4.115 -21.008 1.00 93.81 80 VAL A O 1
ATOM 610 N N . VAL A 1 81 ? 14.773 5.212 -22.903 1.00 94.06 81 VAL A N 1
ATOM 611 C CA . VAL A 1 81 ? 16.064 5.890 -23.039 1.00 94.06 81 VAL A CA 1
ATOM 612 C C . VAL A 1 81 ? 16.315 6.891 -21.901 1.00 94.06 81 VAL A C 1
ATOM 614 O O . VAL A 1 81 ? 17.468 7.119 -21.511 1.00 94.06 81 VAL A O 1
ATOM 617 N N . ASN A 1 82 ? 15.255 7.443 -21.315 1.00 93.19 82 ASN A N 1
ATOM 618 C CA . ASN A 1 82 ? 15.305 8.340 -20.164 1.00 93.19 82 ASN A CA 1
ATOM 619 C C . ASN A 1 82 ? 15.150 7.625 -18.812 1.00 93.19 82 ASN A C 1
ATOM 621 O O . ASN A 1 82 ? 15.284 8.269 -17.776 1.00 93.19 82 ASN A O 1
ATOM 625 N N . SER A 1 83 ? 15.009 6.293 -18.801 1.00 91.31 83 SER A N 1
ATOM 626 C CA . SER A 1 83 ? 14.771 5.483 -17.589 1.00 91.31 83 SER A CA 1
ATOM 627 C C . SER A 1 83 ? 13.464 5.826 -16.860 1.00 91.31 83 SER A C 1
ATOM 629 O O . SER A 1 83 ? 13.364 5.718 -15.638 1.00 91.31 83 SER A O 1
ATOM 631 N N . GLU A 1 84 ? 12.458 6.233 -17.626 1.00 92.06 84 GLU A N 1
ATOM 632 C CA . GLU A 1 84 ? 11.104 6.552 -17.174 1.00 92.06 84 GLU A CA 1
ATOM 633 C C . GLU A 1 84 ? 10.104 5.435 -17.510 1.00 92.06 84 GLU A C 1
ATOM 635 O O . GLU A 1 84 ? 9.019 5.395 -16.932 1.00 92.06 84 GLU A O 1
ATOM 640 N N . SER A 1 85 ? 10.497 4.470 -18.351 1.00 90.75 85 SER A N 1
ATOM 641 C CA . SER A 1 85 ? 9.649 3.336 -18.727 1.00 90.75 85 SER A CA 1
ATOM 642 C C . SER A 1 85 ? 9.379 2.395 -17.553 1.00 90.75 85 SER A C 1
ATOM 644 O O . SER A 1 85 ? 10.293 1.974 -16.839 1.00 90.75 85 SER A O 1
ATOM 646 N N . GLU A 1 86 ? 8.119 1.999 -17.400 1.00 89.12 86 GLU A N 1
ATOM 647 C CA . GLU A 1 86 ? 7.667 1.010 -16.413 1.00 89.12 86 GLU A CA 1
ATOM 648 C C . GLU A 1 86 ? 7.703 -0.432 -16.961 1.00 89.12 86 GLU A C 1
ATOM 650 O O . GLU A 1 86 ? 7.484 -1.397 -16.227 1.00 89.12 86 GLU A O 1
ATOM 655 N N . SER A 1 87 ? 8.004 -0.603 -18.254 1.00 89.00 87 SER A N 1
ATOM 656 C CA . SER A 1 87 ? 8.001 -1.903 -18.924 1.00 89.00 87 SER A CA 1
ATOM 657 C C . SER A 1 87 ? 9.374 -2.571 -18.877 1.00 89.00 87 SER A C 1
ATOM 659 O O . SER A 1 87 ? 10.263 -2.303 -19.688 1.00 89.00 87 SER A O 1
ATOM 661 N N . ASP A 1 88 ? 9.523 -3.538 -17.969 1.00 89.44 88 ASP A N 1
ATOM 662 C CA . ASP A 1 88 ? 10.717 -4.389 -17.876 1.00 89.44 88 ASP A CA 1
ATOM 663 C C . ASP A 1 88 ? 11.070 -5.076 -19.201 1.00 89.44 88 ASP A C 1
ATOM 665 O O . ASP A 1 88 ? 12.245 -5.315 -19.488 1.00 89.44 88 ASP A O 1
ATOM 669 N N . ASN A 1 89 ? 10.066 -5.434 -20.003 1.00 90.19 89 ASN A N 1
ATOM 670 C CA . ASN A 1 89 ? 10.288 -6.111 -21.276 1.00 90.19 89 ASN A CA 1
ATOM 671 C C . ASN A 1 89 ? 10.875 -5.152 -22.315 1.00 90.19 89 ASN A C 1
ATOM 673 O O . ASN A 1 89 ? 11.894 -5.482 -22.920 1.00 90.19 89 ASN A O 1
ATOM 677 N N . LEU A 1 90 ? 10.323 -3.942 -22.448 1.00 90.62 90 LEU A N 1
ATOM 678 C CA . LEU A 1 90 ? 10.883 -2.915 -23.330 1.00 90.62 90 LEU A CA 1
ATOM 679 C C . LEU A 1 90 ? 12.318 -2.566 -22.926 1.00 90.62 90 LEU A C 1
ATOM 681 O O . LEU A 1 90 ? 13.237 -2.607 -23.745 1.00 90.62 90 LEU A O 1
ATOM 685 N N . VAL A 1 91 ? 12.547 -2.336 -21.632 1.00 93.38 91 VAL A N 1
ATOM 686 C CA . VAL A 1 91 ? 13.884 -2.052 -21.096 1.00 93.38 91 VAL A CA 1
ATOM 687 C C . VAL A 1 91 ? 14.872 -3.187 -21.402 1.00 93.38 91 VAL A C 1
ATOM 689 O O . VAL A 1 91 ? 16.050 -2.921 -21.663 1.00 93.38 91 VAL A O 1
ATOM 692 N N . LYS A 1 92 ? 14.445 -4.459 -21.401 1.00 94.44 92 LYS A N 1
ATOM 693 C CA . LYS A 1 92 ? 15.300 -5.593 -21.805 1.00 94.44 92 LYS A CA 1
ATOM 694 C C . LYS A 1 92 ? 15.651 -5.546 -23.290 1.00 94.44 92 LYS A C 1
ATOM 696 O O . LYS A 1 92 ? 16.837 -5.661 -23.601 1.00 94.44 92 LYS A O 1
ATOM 701 N N . VAL A 1 93 ? 14.667 -5.337 -24.166 1.00 94.19 93 VAL A N 1
ATOM 702 C CA . VAL A 1 93 ? 14.857 -5.249 -25.625 1.00 94.19 93 VAL A CA 1
ATOM 703 C C . VAL A 1 93 ? 15.890 -4.176 -25.970 1.00 94.19 93 VAL A C 1
ATOM 705 O O . VAL A 1 93 ? 16.918 -4.460 -26.585 1.00 94.19 93 VAL A O 1
ATOM 708 N N . PHE A 1 94 ? 15.704 -2.953 -25.478 1.00 95.44 94 PHE A N 1
ATOM 709 C CA . PHE A 1 94 ? 16.622 -1.850 -25.774 1.00 95.44 94 PHE A CA 1
ATOM 710 C C . PHE A 1 94 ? 17.999 -2.014 -25.121 1.00 95.44 94 PHE A C 1
ATOM 712 O O . PHE A 1 94 ? 19.006 -1.550 -25.663 1.00 95.44 94 PHE A O 1
ATOM 719 N N . ASN A 1 95 ? 18.093 -2.730 -23.996 1.00 96.38 95 ASN A N 1
ATOM 720 C CA . ASN A 1 95 ? 19.386 -3.075 -23.410 1.00 96.38 95 ASN A CA 1
ATOM 721 C C . ASN A 1 95 ? 20.182 -4.084 -24.256 1.00 96.38 95 ASN A C 1
ATOM 723 O O . ASN A 1 95 ? 21.412 -4.034 -24.205 1.00 96.38 95 ASN A O 1
ATOM 727 N N . LEU A 1 96 ? 19.536 -4.960 -25.039 1.00 95.94 96 LEU A N 1
ATOM 728 C CA . LEU A 1 96 ? 20.231 -5.834 -25.998 1.00 95.94 96 LEU A CA 1
ATOM 729 C C . LEU A 1 96 ? 20.888 -5.008 -27.109 1.00 95.94 96 LEU A C 1
ATOM 731 O O . LEU A 1 96 ? 22.080 -5.176 -27.377 1.00 95.94 96 LEU A O 1
ATOM 735 N N . ILE A 1 97 ? 20.137 -4.059 -27.674 1.00 95.94 97 ILE A N 1
ATOM 736 C CA . ILE A 1 97 ? 20.623 -3.107 -28.683 1.00 95.94 97 ILE A CA 1
ATOM 737 C C . ILE A 1 97 ? 21.798 -2.295 -28.126 1.00 95.94 97 ILE A C 1
ATOM 739 O O . ILE A 1 97 ? 22.891 -2.308 -28.694 1.00 95.94 97 ILE A O 1
ATOM 743 N N . ARG A 1 98 ? 21.601 -1.637 -26.975 1.00 95.69 98 ARG A N 1
ATOM 744 C CA . ARG A 1 98 ? 22.633 -0.843 -26.288 1.00 95.69 98 ARG A CA 1
ATOM 745 C C . ARG A 1 98 ? 23.898 -1.661 -26.046 1.00 95.69 98 ARG A C 1
ATOM 747 O O . ARG A 1 98 ? 24.997 -1.213 -26.362 1.00 95.69 98 ARG A O 1
ATOM 754 N N . LYS A 1 99 ? 23.753 -2.874 -25.501 1.00 95.62 99 LYS A N 1
ATOM 755 C CA . LYS A 1 99 ? 24.883 -3.770 -25.242 1.00 95.62 99 LYS A CA 1
ATOM 756 C C . LYS A 1 99 ? 25.682 -4.014 -26.523 1.00 95.62 99 LYS A C 1
ATOM 758 O O . LYS A 1 99 ? 26.897 -3.820 -26.512 1.00 95.62 99 LYS A O 1
ATOM 763 N N . ARG A 1 100 ? 25.006 -4.350 -27.629 1.00 95.06 100 ARG A N 1
ATOM 764 C CA . ARG A 1 100 ? 25.663 -4.594 -28.920 1.00 95.06 100 ARG A CA 1
ATOM 765 C C . ARG A 1 100 ? 26.409 -3.364 -29.436 1.00 95.06 100 ARG A C 1
ATOM 767 O O . ARG A 1 100 ? 27.562 -3.504 -29.833 1.00 95.06 100 ARG A O 1
ATOM 774 N N . ILE A 1 101 ? 25.786 -2.186 -29.357 1.00 94.31 101 ILE A N 1
ATOM 775 C CA . ILE A 1 101 ? 26.390 -0.901 -29.745 1.00 94.31 101 ILE A CA 1
ATOM 776 C C . ILE A 1 101 ? 27.656 -0.605 -28.927 1.00 94.31 101 ILE A C 1
ATOM 778 O O . ILE A 1 101 ? 28.636 -0.095 -29.462 1.00 94.31 101 ILE A O 1
ATOM 782 N N . SER A 1 102 ? 27.659 -0.945 -27.636 1.00 90.19 102 SER A N 1
ATOM 783 C CA . SER A 1 102 ? 28.772 -0.628 -26.736 1.00 90.19 102 SER A CA 1
ATOM 784 C C . SER A 1 102 ? 29.968 -1.592 -26.794 1.00 90.19 102 SER A C 1
ATOM 786 O O . SER A 1 102 ? 31.055 -1.214 -26.367 1.00 90.19 102 SER A O 1
ATOM 788 N N . GLU A 1 103 ? 29.801 -2.828 -27.284 1.00 88.06 103 GLU A N 1
ATOM 789 C CA . GLU A 1 103 ? 30.779 -3.910 -27.047 1.00 88.06 103 GLU A CA 1
ATOM 790 C C . GLU A 1 103 ? 31.623 -4.329 -28.261 1.00 88.06 103 GLU A C 1
ATOM 792 O O . GLU A 1 103 ? 32.680 -4.929 -28.074 1.00 88.06 103 GLU A O 1
ATOM 797 N N . ASN A 1 104 ? 31.203 -4.050 -29.499 1.00 85.62 104 ASN A N 1
ATOM 798 C CA . ASN A 1 104 ? 31.839 -4.651 -30.684 1.00 85.62 104 ASN A CA 1
ATOM 799 C C . ASN A 1 104 ? 32.774 -3.729 -31.484 1.00 85.62 104 ASN A C 1
ATOM 801 O O . ASN A 1 104 ? 33.339 -4.151 -32.491 1.00 85.62 104 ASN A O 1
ATOM 805 N N . GLY A 1 105 ? 32.968 -2.486 -31.037 1.00 86.19 105 GLY A N 1
ATOM 806 C CA . GLY A 1 105 ? 33.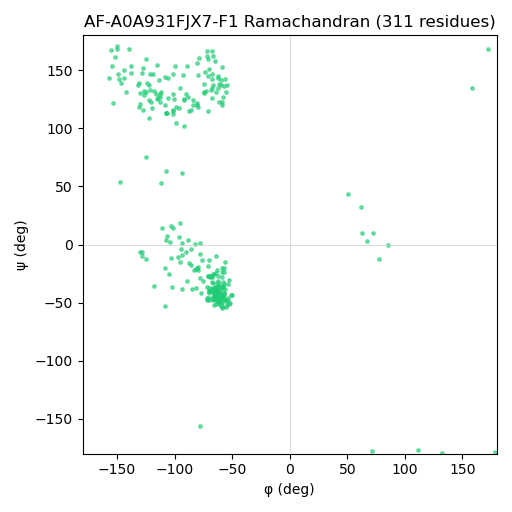931 -1.557 -31.634 1.00 86.19 105 GLY A CA 1
ATOM 807 C C . GLY A 1 105 ? 33.547 -0.990 -33.007 1.00 86.19 105 GLY A C 1
ATOM 808 O O . GLY A 1 105 ? 34.392 -0.354 -33.632 1.00 86.19 105 GLY A O 1
ATOM 809 N N . LEU A 1 106 ? 32.310 -1.196 -33.472 1.00 92.62 106 LEU A N 1
ATOM 810 C CA . LEU A 1 106 ? 31.771 -0.506 -34.649 1.00 92.62 106 LEU A CA 1
ATOM 811 C C . LEU A 1 106 ? 31.337 0.922 -34.284 1.00 92.62 106 LEU A C 1
ATOM 813 O O . LEU A 1 106 ? 31.094 1.240 -33.117 1.00 92.62 106 LEU A O 1
ATOM 817 N N . SER A 1 107 ? 31.212 1.789 -35.290 1.00 94.25 107 SER A N 1
ATOM 818 C CA . SER A 1 107 ? 30.624 3.122 -35.108 1.00 94.25 107 SER A CA 1
ATOM 819 C C . SER A 1 107 ? 29.143 3.115 -35.457 1.00 94.25 107 SER A C 1
ATOM 821 O O . SER A 1 107 ? 28.752 2.583 -36.497 1.00 94.25 107 SER A O 1
ATOM 823 N N . TYR A 1 108 ? 28.339 3.747 -34.601 1.00 95.00 108 TYR A N 1
ATOM 824 C CA . TYR A 1 108 ? 26.885 3.780 -34.726 1.00 95.00 108 TYR A CA 1
ATOM 825 C C . TYR A 1 108 ? 26.327 5.193 -34.676 1.00 95.00 108 TYR A C 1
ATOM 827 O O . TYR A 1 108 ? 26.875 6.056 -33.984 1.00 95.00 108 TYR A O 1
ATOM 835 N N . GLU A 1 109 ? 25.191 5.368 -35.339 1.00 96.19 109 GLU A N 1
ATOM 836 C CA . GLU A 1 109 ? 24.286 6.500 -35.184 1.00 96.19 109 GLU A CA 1
ATOM 837 C C . GLU A 1 109 ? 22.883 5.954 -34.890 1.00 96.19 109 GLU A C 1
ATOM 839 O O . GLU A 1 109 ? 22.407 5.060 -35.589 1.00 96.19 109 GLU A O 1
ATOM 844 N N . VAL A 1 110 ? 22.246 6.453 -33.830 1.00 96.69 110 VAL A N 1
ATOM 845 C CA . VAL A 1 110 ? 20.882 6.072 -33.442 1.00 96.69 110 VAL A CA 1
ATOM 846 C C . VAL A 1 110 ? 20.013 7.315 -33.449 1.00 96.69 110 VAL A C 1
ATOM 848 O O . VAL A 1 110 ? 20.309 8.268 -32.726 1.00 96.69 110 VAL A O 1
ATOM 851 N N . ASN A 1 111 ? 18.943 7.289 -34.234 1.00 96.19 111 ASN A N 1
ATOM 852 C CA . ASN A 1 111 ? 18.029 8.408 -34.406 1.00 96.19 111 ASN A CA 1
ATOM 853 C C . ASN A 1 111 ? 16.583 7.945 -34.251 1.00 96.19 111 ASN A C 1
ATOM 855 O O . ASN A 1 111 ? 16.203 6.918 -34.808 1.00 96.19 111 ASN A O 1
ATOM 859 N N . LEU A 1 112 ? 15.783 8.730 -33.539 1.00 94.12 112 LEU A N 1
ATOM 860 C CA . LEU A 1 112 ? 14.333 8.592 -33.496 1.00 94.12 112 LEU A CA 1
ATOM 861 C C . LEU A 1 112 ? 13.724 9.766 -34.260 1.00 94.12 112 LEU A C 1
ATOM 863 O O . LEU A 1 112 ? 13.958 10.918 -33.903 1.00 94.12 112 LEU A O 1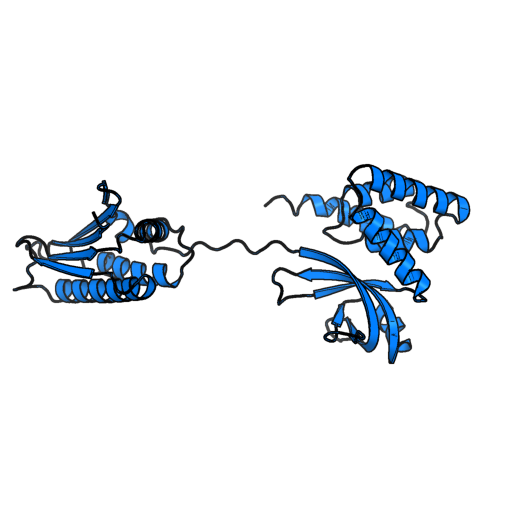
ATOM 867 N N . LYS A 1 113 ? 12.969 9.476 -35.315 1.00 91.56 113 LYS A N 1
ATOM 868 C CA . LYS A 1 113 ? 12.117 10.445 -35.988 1.00 91.56 113 LYS A CA 1
ATOM 869 C C . LYS A 1 113 ? 10.764 10.453 -35.281 1.00 91.56 113 LYS A C 1
ATOM 871 O O . LYS A 1 113 ? 10.069 9.444 -35.329 1.00 91.56 113 LYS A O 1
ATOM 876 N N . HIS A 1 114 ? 10.421 11.572 -34.657 1.00 86.19 114 HIS A N 1
ATOM 877 C CA . HIS A 1 114 ? 9.161 11.781 -33.950 1.00 86.19 114 HIS A CA 1
ATOM 878 C C . HIS A 1 114 ? 8.528 13.089 -34.422 1.00 86.19 114 HIS A C 1
ATOM 880 O O . HIS A 1 114 ? 9.164 14.135 -34.320 1.00 86.19 114 HIS A O 1
ATOM 886 N N . GLN A 1 115 ? 7.310 13.042 -34.970 1.00 80.50 115 GLN A N 1
ATOM 887 C CA . GLN A 1 115 ? 6.578 14.244 -35.419 1.00 80.50 115 GLN A CA 1
ATOM 888 C C . GLN A 1 115 ? 7.404 15.167 -36.346 1.00 80.50 115 GLN A C 1
ATOM 890 O O . GLN A 1 115 ? 7.413 16.385 -36.199 1.00 80.50 115 GLN A O 1
ATOM 895 N N . ASP A 1 116 ? 8.120 14.567 -37.304 1.00 81.56 116 ASP A N 1
ATOM 896 C CA . ASP A 1 116 ? 9.044 15.230 -38.244 1.00 81.56 116 ASP A CA 1
ATOM 897 C C . ASP A 1 116 ? 10.321 15.851 -37.636 1.00 81.56 116 ASP A C 1
ATOM 899 O O . ASP A 1 116 ? 11.166 16.360 -38.378 1.00 81.56 116 ASP A O 1
ATOM 903 N N . GLU A 1 117 ? 10.546 15.709 -36.329 1.00 88.31 117 GLU A N 1
ATOM 904 C CA . GLU A 1 117 ? 11.821 16.016 -35.678 1.00 88.31 117 GLU A CA 1
ATOM 905 C C . GLU A 1 117 ? 12.714 14.773 -35.580 1.00 88.31 117 GLU A C 1
ATOM 907 O O . GLU A 1 117 ? 12.239 13.654 -35.400 1.00 88.31 117 GLU A O 1
ATOM 912 N N . ILE A 1 118 ? 14.032 14.962 -35.693 1.00 91.75 118 ILE A N 1
ATOM 913 C CA . ILE A 1 118 ? 15.018 13.887 -35.520 1.00 91.75 118 ILE A CA 1
ATOM 914 C C . ILE A 1 118 ? 15.727 14.081 -34.182 1.00 91.75 118 ILE A C 1
ATOM 916 O O . ILE A 1 118 ? 16.514 15.013 -34.008 1.00 91.75 118 ILE A O 1
ATOM 920 N N . VAL A 1 119 ? 15.497 13.155 -33.256 1.00 93.81 119 VAL A N 1
ATOM 921 C CA . VAL A 1 119 ? 16.161 13.090 -31.956 1.00 93.81 119 VAL A CA 1
ATOM 922 C C . VAL A 1 119 ? 17.338 12.121 -32.042 1.00 93.81 119 VAL A C 1
ATOM 924 O O . VAL A 1 119 ? 17.162 10.924 -32.272 1.00 93.81 119 VAL A O 1
ATOM 927 N N . ASN A 1 120 ? 18.559 12.616 -31.833 1.00 95.69 120 ASN A N 1
ATOM 928 C CA . ASN A 1 120 ? 19.744 11.761 -31.782 1.00 95.69 120 ASN A CA 1
ATOM 929 C C . ASN A 1 120 ? 19.862 11.083 -30.407 1.00 95.69 120 ASN A C 1
ATOM 931 O O . ASN A 1 120 ? 20.032 11.745 -29.382 1.00 95.69 120 ASN A O 1
ATOM 935 N N . LEU A 1 121 ? 19.820 9.752 -30.392 1.00 95.81 121 LEU A N 1
ATOM 936 C CA . LEU A 1 121 ? 19.884 8.922 -29.185 1.00 95.81 121 LEU A CA 1
ATOM 937 C C . LEU A 1 121 ? 21.231 8.197 -29.035 1.00 95.81 121 LEU A C 1
ATOM 939 O O . LEU A 1 121 ? 21.421 7.422 -28.098 1.00 95.81 121 LEU A O 1
ATOM 943 N N . THR A 1 122 ? 22.189 8.447 -29.930 1.00 95.12 122 THR A N 1
ATOM 944 C CA . THR A 1 122 ? 23.457 7.704 -30.033 1.00 95.12 122 THR A CA 1
ATOM 945 C C . THR A 1 122 ? 24.196 7.617 -28.701 1.00 95.12 122 THR A C 1
ATOM 947 O O . THR A 1 122 ? 24.566 6.528 -28.259 1.00 95.12 122 THR A O 1
ATOM 950 N N . GLU A 1 123 ? 24.380 8.749 -28.021 1.00 94.81 123 GLU A N 1
ATOM 951 C CA . GLU A 1 123 ? 25.107 8.781 -26.749 1.00 94.81 123 GLU A CA 1
ATOM 952 C C . GLU A 1 123 ? 24.357 8.050 -25.637 1.00 94.81 123 GLU A C 1
ATOM 954 O O . GLU A 1 123 ? 24.977 7.389 -24.805 1.00 94.81 123 GLU A O 1
ATOM 959 N N . LYS A 1 124 ? 23.020 8.058 -25.656 1.00 94.31 124 LYS A N 1
ATOM 960 C CA . LYS A 1 124 ? 22.223 7.299 -24.690 1.00 94.31 124 LYS A CA 1
ATOM 961 C C . LYS A 1 124 ? 22.434 5.794 -24.859 1.00 94.31 124 LYS A C 1
ATOM 963 O O . LYS A 1 124 ? 22.682 5.108 -23.869 1.00 94.31 124 LYS A O 1
ATOM 968 N N . PHE A 1 125 ? 22.448 5.297 -26.096 1.00 94.31 125 PHE A N 1
ATOM 969 C CA . PHE A 1 125 ? 22.736 3.891 -26.403 1.00 94.31 125 PHE A CA 1
ATOM 970 C C . PHE A 1 125 ? 24.206 3.494 -26.189 1.00 94.31 125 PHE A C 1
ATOM 972 O O . PHE A 1 125 ? 24.493 2.312 -26.024 1.00 94.31 125 PHE A O 1
ATOM 979 N N . LYS A 1 126 ? 25.139 4.450 -26.133 1.00 92.56 126 LYS A N 1
ATOM 980 C CA . LYS A 1 126 ? 26.534 4.203 -25.716 1.00 92.56 126 LYS A CA 1
ATOM 981 C C . LYS A 1 126 ? 26.747 4.315 -24.204 1.00 92.56 126 LYS A C 1
ATOM 983 O O . LYS A 1 126 ? 27.769 3.857 -23.693 1.00 92.56 126 LYS A O 1
ATOM 988 N N . SER A 1 127 ? 25.799 4.914 -23.485 1.00 90.12 127 SER A N 1
ATOM 989 C CA . SER A 1 127 ? 25.905 5.194 -22.053 1.00 90.12 127 SER A CA 1
ATOM 990 C C . SER A 1 127 ? 25.645 3.956 -21.176 1.00 90.12 127 SER A C 1
ATOM 992 O O . SER A 1 127 ? 25.858 2.812 -21.588 1.00 90.12 127 SER A O 1
ATOM 994 N N . LYS A 1 128 ? 25.233 4.165 -19.919 1.00 89.62 128 LYS A N 1
ATOM 995 C CA . LYS A 1 128 ? 24.923 3.094 -18.962 1.00 89.62 128 LYS A CA 1
ATOM 996 C C . LYS A 1 128 ? 23.669 2.316 -19.382 1.00 89.62 128 LYS A C 1
ATOM 998 O O . LYS A 1 128 ? 22.930 2.710 -20.275 1.00 89.62 128 LYS A O 1
ATOM 1003 N N . ARG A 1 129 ? 23.464 1.167 -18.737 1.00 93.25 129 ARG A N 1
ATOM 1004 C CA . ARG A 1 129 ? 22.282 0.316 -18.919 1.00 93.25 129 ARG A CA 1
ATOM 1005 C C . ARG A 1 129 ? 21.001 1.110 -18.617 1.00 93.25 129 ARG A C 1
ATOM 1007 O O . ARG A 1 129 ? 20.965 1.792 -17.596 1.00 93.25 129 ARG A O 1
ATOM 1014 N N . PHE A 1 130 ? 19.969 0.966 -19.450 1.00 94.81 130 PHE A N 1
ATOM 1015 C CA . PHE A 1 130 ? 18.635 1.509 -19.176 1.00 94.81 130 PHE A CA 1
ATOM 1016 C C . PHE A 1 130 ? 18.001 0.774 -17.992 1.00 94.81 130 PHE A C 1
ATOM 1018 O O . PHE A 1 130 ? 18.191 -0.442 -17.847 1.00 94.81 130 PHE A O 1
ATOM 1025 N N . ILE A 1 131 ? 17.267 1.500 -17.152 1.00 91.75 131 ILE A N 1
ATOM 1026 C CA . ILE A 1 131 ? 16.668 0.981 -15.919 1.00 91.75 131 ILE A CA 1
ATOM 1027 C C . ILE A 1 131 ? 15.160 1.206 -15.980 1.00 91.75 131 ILE A C 1
ATOM 1029 O O . ILE A 1 131 ? 14.714 2.274 -16.386 1.00 91.75 131 ILE A O 1
ATOM 1033 N N . THR A 1 132 ? 14.391 0.205 -15.558 1.00 90.19 132 THR A N 1
ATOM 1034 C CA . THR A 1 132 ? 12.946 0.336 -15.384 1.00 90.19 132 THR A CA 1
ATOM 1035 C C . THR A 1 132 ? 12.651 1.270 -14.218 1.00 90.19 132 THR A C 1
ATOM 1037 O O . THR A 1 132 ? 13.214 1.113 -13.127 1.00 90.19 132 THR A O 1
ATOM 1040 N N . LYS A 1 133 ? 11.739 2.215 -14.425 1.00 87.12 133 LYS A N 1
ATOM 1041 C CA . LYS A 1 133 ? 11.225 3.075 -13.367 1.00 87.12 133 LYS A CA 1
ATOM 1042 C C . LYS A 1 133 ? 10.595 2.207 -12.281 1.00 87.12 133 LYS A C 1
ATOM 1044 O O . LYS A 1 133 ? 9.656 1.452 -12.524 1.00 87.12 133 LYS A O 1
ATOM 1049 N N . GLN A 1 134 ? 11.125 2.303 -11.064 1.00 76.81 134 GLN A N 1
ATOM 1050 C CA . GLN A 1 134 ? 10.504 1.649 -9.918 1.00 76.81 134 GLN A CA 1
ATOM 1051 C C . GLN A 1 134 ? 9.217 2.398 -9.578 1.00 76.81 134 GLN A C 1
ATOM 1053 O O . GLN A 1 134 ? 9.263 3.562 -9.181 1.00 76.81 134 GLN A O 1
ATOM 1058 N N . GLN A 1 135 ? 8.070 1.734 -9.727 1.00 67.56 135 GLN A N 1
ATOM 1059 C CA . GLN A 1 135 ? 6.819 2.262 -9.196 1.00 67.56 135 GLN A CA 1
ATOM 1060 C C . GLN A 1 135 ? 6.925 2.368 -7.672 1.00 67.56 135 GLN A C 1
ATOM 1062 O O . GLN A 1 135 ? 7.401 1.446 -7.003 1.00 67.56 135 GLN A O 1
ATOM 1067 N N . ALA A 1 136 ? 6.479 3.499 -7.127 1.00 71.75 136 ALA A N 1
ATOM 1068 C CA . ALA A 1 136 ? 6.379 3.664 -5.688 1.00 71.75 136 ALA A CA 1
ATOM 1069 C C . ALA A 1 136 ? 5.427 2.605 -5.116 1.00 71.75 136 ALA A C 1
ATOM 1071 O O . ALA A 1 136 ? 4.358 2.334 -5.669 1.00 71.75 136 ALA A O 1
ATOM 1072 N N . ASP A 1 137 ? 5.822 2.012 -3.994 1.00 72.56 137 ASP A N 1
ATOM 1073 C CA . ASP A 1 137 ? 4.961 1.107 -3.245 1.00 72.56 137 ASP A CA 1
ATOM 1074 C C . ASP A 1 137 ? 3.649 1.836 -2.900 1.00 72.56 137 ASP A C 1
ATOM 1076 O O . ASP A 1 137 ? 3.703 2.959 -2.385 1.00 72.56 137 ASP A O 1
ATOM 1080 N N . PRO A 1 138 ? 2.469 1.233 -3.139 1.00 77.31 138 PRO A N 1
ATOM 1081 C CA . PRO A 1 138 ? 1.215 1.884 -2.800 1.00 77.31 138 PRO A CA 1
ATOM 1082 C C . PRO A 1 138 ? 1.165 2.175 -1.292 1.00 77.31 138 PRO A C 1
ATOM 1084 O O . PRO A 1 138 ? 1.620 1.346 -0.485 1.00 77.31 138 PRO A O 1
ATOM 1087 N N . PRO A 1 139 ? 0.608 3.334 -0.892 1.00 82.81 139 PRO A N 1
ATOM 1088 C CA . PRO A 1 139 ? 0.527 3.698 0.511 1.00 82.81 139 PRO A CA 1
ATOM 1089 C C . PRO A 1 139 ? -0.325 2.680 1.269 1.00 82.81 139 PRO A C 1
ATOM 1091 O O . PRO A 1 139 ? -1.311 2.154 0.745 1.00 82.81 139 PRO A O 1
ATOM 1094 N N . LEU A 1 140 ? 0.057 2.414 2.520 1.00 84.88 140 LEU A N 1
ATOM 1095 C CA . LEU A 1 140 ? -0.738 1.589 3.420 1.00 84.88 140 LEU A CA 1
ATOM 1096 C C . LEU A 1 140 ? -2.127 2.216 3.577 1.00 84.88 140 LEU A C 1
ATOM 1098 O O . LEU A 1 140 ? -2.244 3.387 3.922 1.00 84.88 140 LEU A O 1
ATOM 1102 N N . GLN A 1 141 ? -3.160 1.421 3.340 1.00 89.00 141 GLN A N 1
ATOM 1103 C CA . GLN A 1 141 ? -4.551 1.768 3.590 1.00 89.00 141 GLN A CA 1
ATOM 1104 C C . GLN A 1 141 ? -5.005 1.114 4.895 1.00 89.00 141 GLN A C 1
ATOM 1106 O O . GLN A 1 141 ? -4.575 0.000 5.215 1.00 89.00 141 GLN A O 1
ATOM 1111 N N . GLU A 1 142 ? -5.889 1.786 5.630 1.00 91.38 142 GLU A N 1
ATOM 1112 C CA . GLU A 1 142 ? -6.534 1.261 6.831 1.00 91.38 142 GLU A CA 1
ATOM 1113 C C . GLU A 1 142 ? -8.017 1.630 6.861 1.00 91.38 142 GLU A C 1
ATOM 1115 O O . GLU A 1 142 ? -8.406 2.715 6.439 1.00 91.38 142 GLU A O 1
ATOM 1120 N N . GLU A 1 143 ? -8.831 0.751 7.433 1.00 92.31 143 GLU A N 1
ATOM 1121 C CA . GLU A 1 143 ? -10.254 0.983 7.675 1.00 92.31 143 GLU A CA 1
ATOM 1122 C C . GLU A 1 143 ? -10.665 0.281 8.970 1.00 92.31 143 GLU A C 1
ATOM 1124 O O . GLU A 1 143 ? -10.249 -0.854 9.226 1.00 92.31 143 GLU A O 1
ATOM 1129 N N . VAL A 1 144 ? -11.497 0.923 9.791 1.00 94.69 144 VAL A N 1
ATOM 1130 C CA . VAL A 1 144 ? -12.131 0.235 10.919 1.00 94.69 144 VAL A CA 1
ATOM 1131 C C . VAL A 1 144 ? -13.332 -0.545 10.407 1.00 94.69 144 VAL A C 1
ATOM 1133 O O . VAL A 1 144 ? -14.290 0.021 9.892 1.00 94.69 144 VAL A O 1
ATOM 1136 N N . VAL A 1 145 ? -13.299 -1.857 10.601 1.00 95.62 145 VAL A N 1
ATOM 1137 C CA . VAL A 1 145 ? -14.377 -2.764 10.218 1.00 95.62 145 VAL A CA 1
ATOM 1138 C C . VAL A 1 145 ? -15.022 -3.389 11.446 1.00 95.62 145 VAL A C 1
ATOM 1140 O O . VAL A 1 145 ? -14.361 -3.763 12.419 1.00 95.62 145 VAL A O 1
ATOM 1143 N N . PHE A 1 146 ? -16.338 -3.539 11.372 1.00 96.56 146 PHE A N 1
ATOM 1144 C CA . PHE A 1 146 ? -17.163 -4.157 12.398 1.00 96.56 146 PHE A CA 1
ATOM 1145 C C . PHE A 1 146 ? -17.503 -5.585 11.967 1.00 96.56 146 PHE A C 1
ATOM 1147 O O . PHE A 1 146 ? -18.155 -5.812 10.948 1.00 96.56 146 PHE A O 1
ATOM 1154 N N . VAL A 1 147 ? -17.023 -6.570 12.727 1.00 96.44 147 VAL A N 1
ATOM 1155 C CA . VAL A 1 147 ? -17.115 -7.992 12.388 1.00 96.44 147 VAL A CA 1
ATOM 1156 C C . VAL A 1 147 ? -18.031 -8.713 13.368 1.00 96.44 147 VAL A C 1
ATOM 1158 O O . VAL A 1 147 ? -17.818 -8.711 14.582 1.00 96.44 147 VAL A O 1
ATOM 1161 N N . ARG A 1 148 ? -19.017 -9.412 12.804 1.00 96.62 148 ARG A N 1
ATOM 1162 C CA . ARG A 1 148 ? -19.883 -10.362 13.501 1.00 96.62 148 ARG A CA 1
ATOM 1163 C C . ARG A 1 148 ? -19.666 -11.760 12.937 1.00 96.62 148 ARG A C 1
ATOM 1165 O O . ARG A 1 148 ? -19.785 -11.974 11.729 1.00 96.62 148 ARG A O 1
ATOM 1172 N N . GLY A 1 149 ? -19.435 -12.736 13.806 1.00 96.62 149 GLY A N 1
ATOM 1173 C CA . GLY A 1 149 ? -19.314 -14.127 13.381 1.00 96.62 149 GLY A CA 1
ATOM 1174 C C . GLY A 1 149 ? -19.017 -15.082 14.523 1.00 96.62 149 GLY A C 1
ATOM 1175 O O . GLY A 1 149 ? -18.939 -14.676 15.677 1.00 96.62 149 GLY A O 1
ATOM 1176 N N . MET A 1 150 ? -18.863 -16.360 14.191 1.00 96.75 150 MET A N 1
ATOM 1177 C CA . MET A 1 150 ? -18.533 -17.403 15.158 1.00 96.75 150 MET A CA 1
ATOM 1178 C C . MET A 1 150 ? -17.017 -17.549 15.278 1.00 96.75 150 MET A C 1
ATOM 1180 O O . MET A 1 150 ? -16.342 -17.706 14.259 1.00 96.75 150 MET A O 1
ATOM 1184 N N . ILE A 1 151 ? -16.481 -17.541 16.497 1.00 94.81 151 ILE A N 1
ATOM 1185 C CA . ILE A 1 151 ? -15.069 -17.887 16.710 1.00 94.81 151 ILE A CA 1
ATOM 1186 C C . ILE A 1 151 ? -14.910 -19.389 16.559 1.00 94.81 151 ILE A C 1
ATOM 1188 O O . ILE A 1 151 ? -15.658 -20.147 17.168 1.00 94.81 151 ILE A O 1
ATOM 1192 N N . TYR A 1 152 ? -13.926 -19.828 15.785 1.00 92.56 152 TYR A N 1
ATOM 1193 C CA . TYR A 1 152 ? -13.630 -21.256 15.640 1.00 92.56 152 TYR A CA 1
ATOM 1194 C C . TYR A 1 152 ? -12.178 -21.616 15.970 1.00 92.56 152 TYR A C 1
ATOM 1196 O O . TYR A 1 152 ? -11.884 -22.789 16.166 1.00 92.56 152 TYR A O 1
ATOM 1204 N N . GLU A 1 153 ? -11.290 -20.627 16.089 1.00 91.31 153 GLU A N 1
ATOM 1205 C CA . GLU A 1 153 ? -9.903 -20.826 16.507 1.00 91.31 153 GLU A CA 1
ATOM 1206 C C . GLU A 1 153 ? -9.394 -19.584 17.249 1.00 91.31 153 GLU A C 1
ATOM 1208 O O . GLU A 1 153 ? -9.818 -18.458 16.973 1.00 91.31 153 GLU A O 1
ATOM 1213 N N . SER A 1 154 ? -8.512 -19.783 18.227 1.00 87.62 154 SER A N 1
ATOM 1214 C CA . SER A 1 154 ? -7.909 -18.710 19.019 1.00 87.62 154 SER A CA 1
ATOM 1215 C C . SER A 1 154 ? -6.545 -19.157 19.535 1.00 87.62 154 SER A C 1
ATOM 1217 O O . SER A 1 154 ? -6.468 -20.129 20.287 1.00 87.62 154 SER A O 1
ATOM 1219 N N . GLY A 1 155 ? -5.484 -18.424 19.197 1.00 79.94 155 GLY A N 1
ATOM 1220 C CA . GLY A 1 155 ? -4.116 -18.698 19.644 1.00 79.94 155 GLY A CA 1
ATOM 1221 C C . GLY A 1 155 ? -3.090 -18.666 18.512 1.00 79.94 155 GLY A C 1
ATOM 1222 O O . GLY A 1 155 ? -3.416 -18.387 17.374 1.00 79.94 155 GLY A O 1
ATOM 1223 N N . GLY A 1 156 ? -1.823 -18.914 18.838 1.00 75.44 156 GLY A N 1
ATOM 1224 C CA . GLY A 1 156 ? -0.723 -18.951 17.871 1.00 75.44 156 GLY A CA 1
ATOM 1225 C C . GLY A 1 156 ? 0.618 -18.729 18.567 1.00 75.44 156 GLY A C 1
ATOM 1226 O O . GLY A 1 156 ? 0.720 -17.859 19.433 1.00 75.44 156 GLY A O 1
ATOM 1227 N N . MET A 1 157 ? 1.632 -19.538 18.234 1.00 66.81 157 MET A N 1
ATOM 1228 C CA . MET A 1 157 ? 2.934 -19.504 18.924 1.00 66.81 157 MET A CA 1
ATOM 1229 C C . MET A 1 157 ? 3.738 -18.235 18.615 1.00 66.81 157 MET A C 1
ATOM 1231 O O . MET A 1 157 ? 4.320 -17.655 19.525 1.00 66.81 157 MET A O 1
ATOM 1235 N N . ASN A 1 158 ? 3.739 -17.800 17.351 1.00 72.12 158 ASN A N 1
ATOM 1236 C CA . ASN A 1 158 ? 4.550 -16.666 16.889 1.00 72.12 158 ASN A CA 1
ATOM 1237 C C . ASN A 1 158 ? 3.728 -15.382 16.710 1.00 72.12 158 ASN A C 1
ATOM 1239 O O . ASN A 1 158 ? 4.207 -14.292 17.004 1.00 72.12 158 ASN A O 1
ATOM 1243 N N . VAL A 1 159 ? 2.480 -15.507 16.249 1.00 79.06 159 VAL A N 1
ATOM 1244 C CA . VAL A 1 159 ? 1.525 -14.401 16.112 1.00 79.06 159 VAL A CA 1
ATOM 1245 C C . VAL A 1 159 ? 0.229 -14.851 16.756 1.00 79.06 159 VAL A C 1
ATOM 1247 O O . VAL A 1 159 ? -0.358 -15.846 16.339 1.00 79.06 159 VAL A O 1
ATOM 1250 N N . THR A 1 160 ? -0.197 -14.150 17.801 1.00 90.19 160 THR A N 1
ATOM 1251 C CA . THR A 1 160 ? -1.460 -14.456 18.467 1.00 90.19 160 THR A CA 1
ATOM 1252 C C . THR A 1 160 ? -2.613 -13.846 17.676 1.00 90.19 160 THR A C 1
ATOM 1254 O O . THR A 1 160 ? -2.658 -12.636 17.461 1.00 90.19 160 THR A O 1
ATOM 1257 N N . ASN A 1 161 ? -3.554 -14.679 17.244 1.00 93.25 161 ASN A N 1
ATOM 1258 C CA . ASN A 1 161 ? -4.733 -14.244 16.511 1.00 93.25 161 ASN A CA 1
ATOM 1259 C C . ASN A 1 161 ? -5.991 -15.000 16.970 1.00 93.25 161 ASN A C 1
ATOM 1261 O O . ASN A 1 161 ? -5.940 -15.983 17.713 1.00 93.25 161 ASN A O 1
ATOM 1265 N N . ILE A 1 162 ? -7.139 -14.495 16.534 1.00 94.81 162 ILE A N 1
ATOM 1266 C CA . ILE A 1 162 ? -8.429 -15.176 16.597 1.00 94.81 162 ILE A CA 1
ATOM 1267 C C . ILE A 1 162 ? -8.961 -15.353 15.186 1.00 94.81 162 ILE A C 1
ATOM 1269 O O . ILE A 1 162 ? -8.762 -14.491 14.329 1.00 94.81 162 ILE A O 1
ATOM 1273 N N . HIS A 1 163 ? -9.676 -16.446 14.955 1.00 95.44 163 HIS A N 1
ATOM 1274 C CA . HIS A 1 163 ? -10.333 -16.691 13.686 1.00 95.44 163 HIS A CA 1
ATOM 1275 C C . HIS A 1 163 ? -11.848 -16.654 13.840 1.00 95.44 163 HIS A C 1
ATOM 1277 O O . HIS A 1 163 ? -12.441 -17.417 14.609 1.00 95.44 163 HIS A O 1
ATOM 1283 N N . ILE A 1 164 ? -12.473 -15.763 13.074 1.00 96.00 164 ILE A N 1
ATOM 1284 C CA . ILE A 1 164 ? -13.916 -15.549 13.057 1.00 96.00 164 ILE A CA 1
ATOM 1285 C C . ILE A 1 164 ? -14.458 -16.012 11.709 1.00 96.00 164 ILE A C 1
ATOM 1287 O O . ILE A 1 164 ? -13.944 -15.630 10.659 1.00 96.00 164 ILE A O 1
ATOM 1291 N N . LYS A 1 165 ? -15.521 -16.816 11.727 1.00 96.50 165 LYS A N 1
ATOM 1292 C CA . LYS A 1 165 ? -16.302 -17.190 10.547 1.00 96.50 165 LYS A CA 1
ATOM 1293 C C . LYS A 1 165 ? -17.560 -16.313 10.481 1.00 96.50 165 LYS A C 1
ATOM 1295 O O . LYS A 1 165 ? -18.486 -16.539 11.269 1.00 96.50 165 LYS A O 1
ATOM 1300 N N . PRO A 1 166 ? -17.619 -15.309 9.586 1.00 94.12 166 PRO A N 1
ATOM 1301 C CA . PRO A 1 166 ? -18.824 -14.508 9.395 1.00 94.12 166 PRO A CA 1
ATOM 1302 C C . PRO A 1 166 ? -19.961 -15.352 8.802 1.00 94.12 166 PRO A C 1
ATOM 1304 O O . PRO A 1 166 ? -19.722 -16.404 8.207 1.00 94.12 166 PRO A O 1
ATOM 1307 N N . LYS A 1 167 ? -21.209 -14.870 8.900 1.00 91.06 167 LYS A N 1
ATOM 1308 C CA . LYS A 1 167 ? -22.364 -15.530 8.250 1.00 91.06 167 LYS A CA 1
ATOM 1309 C C . LYS A 1 167 ? -22.219 -15.592 6.723 1.00 91.06 167 LYS A C 1
ATOM 1311 O O . LYS A 1 167 ? -22.677 -16.546 6.104 1.00 91.06 167 LYS A O 1
ATOM 1316 N N . LYS A 1 168 ? -21.605 -14.568 6.124 1.00 90.44 168 LYS A N 1
ATOM 1317 C CA . LYS A 1 168 ? -21.315 -14.467 4.689 1.00 90.44 168 LYS A CA 1
ATOM 1318 C C . LYS A 1 168 ? -19.850 -14.088 4.505 1.00 90.44 168 LYS A C 1
ATOM 1320 O O . LYS A 1 168 ? -19.398 -13.123 5.109 1.00 90.44 168 LYS A O 1
ATOM 1325 N N . GLY A 1 169 ? -19.136 -14.814 3.651 1.00 89.31 169 GLY A N 1
ATOM 1326 C CA . GLY A 1 169 ? -17.738 -14.533 3.326 1.00 89.31 169 GLY A CA 1
ATOM 1327 C C . GLY A 1 169 ? -16.760 -15.581 3.848 1.00 89.31 169 GLY A C 1
ATOM 1328 O O . GLY A 1 169 ? -17.144 -16.623 4.382 1.00 89.31 169 GLY A O 1
ATOM 1329 N N . LYS A 1 170 ? -15.473 -15.311 3.627 1.00 92.38 170 LYS A N 1
ATOM 1330 C CA . LYS A 1 170 ? -14.377 -16.190 4.042 1.00 92.38 170 LYS A CA 1
ATOM 1331 C C . LYS A 1 170 ? -14.059 -15.993 5.530 1.00 92.38 170 LYS A C 1
ATOM 1333 O O . LYS A 1 170 ? -14.342 -14.923 6.070 1.00 92.38 170 LYS A O 1
ATOM 1338 N N . PRO A 1 171 ? -13.466 -17.000 6.191 1.00 93.50 171 PRO A N 1
ATOM 1339 C CA . PRO A 1 171 ? -12.941 -16.832 7.536 1.00 93.50 171 PRO A CA 1
ATOM 1340 C C . PRO A 1 171 ? -11.919 -15.694 7.617 1.00 93.50 171 PRO A C 1
ATOM 1342 O O . PRO A 1 171 ? -11.121 -15.506 6.699 1.00 93.50 171 PRO A O 1
ATOM 1345 N N . LEU A 1 172 ? -11.953 -14.953 8.721 1.00 94.69 172 LEU A N 1
ATOM 1346 C CA . LEU A 1 172 ? -11.107 -13.791 8.975 1.00 94.69 172 LEU A CA 1
ATOM 1347 C C . LEU A 1 172 ? -10.173 -14.094 10.145 1.00 94.69 172 LEU A C 1
ATOM 1349 O O . LEU A 1 172 ? -10.645 -14.461 11.220 1.00 94.69 172 LEU A O 1
ATOM 1353 N N . GLY A 1 173 ? -8.867 -13.925 9.940 1.00 94.88 173 GLY A N 1
ATOM 1354 C CA . GLY A 1 173 ? -7.873 -13.941 11.012 1.00 94.88 173 GLY A CA 1
ATOM 1355 C C . GLY A 1 173 ? -7.632 -12.524 11.526 1.00 94.88 173 GLY A C 1
ATOM 1356 O O . GLY A 1 173 ? -7.293 -11.640 10.742 1.00 94.88 173 GLY A O 1
ATOM 1357 N N . ILE A 1 174 ? -7.800 -12.303 12.828 1.00 96.31 174 ILE A N 1
ATOM 1358 C CA . ILE A 1 174 ? -7.631 -11.000 13.480 1.00 96.31 174 ILE A CA 1
ATOM 1359 C C . ILE A 1 174 ? -6.527 -11.120 14.530 1.00 96.31 174 ILE A C 1
ATOM 1361 O O . ILE A 1 174 ? -6.656 -11.879 15.487 1.00 96.31 174 ILE A O 1
ATOM 1365 N N . SER A 1 175 ? -5.441 -10.370 14.352 1.00 95.06 175 SER A N 1
ATOM 1366 C CA . SER A 1 175 ? -4.331 -10.294 15.305 1.00 95.06 175 SER A CA 1
ATOM 1367 C C . SER A 1 175 ? -4.774 -9.629 16.609 1.00 95.06 175 SER A C 1
ATOM 1369 O O . SER A 1 175 ? -5.485 -8.619 16.587 1.00 95.06 175 SER A O 1
ATOM 1371 N N . CYS A 1 176 ? -4.357 -10.184 17.745 1.00 92.81 176 CYS A N 1
ATOM 1372 C CA . CYS A 1 176 ? -4.699 -9.680 19.073 1.00 92.81 176 CYS A CA 1
ATOM 1373 C C . CYS A 1 176 ? -3.597 -9.985 20.097 1.00 92.81 176 CYS A C 1
ATOM 1375 O O . CYS A 1 176 ? -2.670 -10.753 19.848 1.00 92.81 176 CYS A O 1
ATOM 1377 N N . SER A 1 177 ? -3.708 -9.416 21.295 1.00 91.50 177 SER A N 1
ATOM 1378 C CA . SER A 1 177 ? -2.812 -9.755 22.403 1.00 91.50 177 SER A CA 1
ATOM 1379 C C . SER A 1 177 ? -3.078 -11.166 22.950 1.00 91.50 177 SER A C 1
ATOM 1381 O O . SER A 1 177 ? -4.176 -11.718 22.833 1.00 91.50 177 SER A O 1
ATOM 1383 N N . GLN A 1 178 ? -2.093 -11.737 23.652 1.00 90.69 178 GLN A N 1
ATOM 1384 C CA . GLN A 1 178 ? -2.266 -13.006 24.375 1.00 90.69 178 GLN A CA 1
ATOM 1385 C C . GLN A 1 178 ? -3.373 -12.941 25.433 1.00 90.69 178 GLN A C 1
ATOM 1387 O O . GLN A 1 178 ? -4.102 -13.912 25.637 1.00 90.69 178 GLN A O 1
ATOM 1392 N N . ALA A 1 179 ? -3.519 -11.797 26.107 1.00 89.62 179 ALA A N 1
ATOM 1393 C CA . ALA A 1 179 ? -4.565 -11.600 27.103 1.00 89.62 179 ALA A CA 1
ATOM 1394 C C . ALA A 1 179 ? -5.965 -11.633 26.469 1.00 89.62 179 ALA A C 1
ATOM 1396 O O . ALA A 1 179 ? -6.891 -12.183 27.063 1.00 89.62 179 ALA A O 1
ATOM 1397 N N . GLU A 1 180 ? -6.119 -11.082 25.264 1.00 91.69 180 GLU A N 1
ATOM 1398 C CA . GLU A 1 180 ? -7.368 -11.136 24.500 1.00 91.69 180 GLU A CA 1
ATOM 1399 C C . GLU A 1 180 ? -7.641 -12.543 23.972 1.00 91.69 180 GLU A C 1
ATOM 1401 O O . GLU A 1 180 ? -8.735 -13.058 24.194 1.00 91.69 180 GLU A O 1
ATOM 1406 N N . ALA A 1 181 ? -6.649 -13.222 23.391 1.00 91.38 181 ALA A N 1
ATOM 1407 C CA . ALA A 1 181 ? -6.810 -14.603 22.928 1.00 91.38 181 ALA A CA 1
ATOM 1408 C C . ALA A 1 181 ? -7.234 -15.558 24.059 1.00 91.38 181 ALA A C 1
ATOM 1410 O O . ALA A 1 181 ? -8.091 -16.416 23.867 1.00 91.38 181 ALA A O 1
ATOM 1411 N N . ARG A 1 182 ? -6.718 -15.374 25.283 1.00 90.50 182 ARG A N 1
ATOM 1412 C CA . ARG A 1 182 ? -7.170 -16.137 26.467 1.00 90.50 182 ARG A CA 1
ATOM 1413 C C . ARG A 1 182 ? -8.615 -15.840 26.880 1.00 90.50 182 ARG A C 1
ATOM 1415 O O . ARG A 1 182 ? -9.237 -16.665 27.544 1.00 90.50 182 ARG A O 1
ATOM 1422 N N . LYS A 1 183 ? -9.149 -14.659 26.558 1.00 90.56 183 LYS A N 1
ATOM 1423 C CA . LYS A 1 183 ? -10.573 -14.351 26.768 1.00 90.56 183 LYS A CA 1
ATOM 1424 C C . LYS A 1 183 ? -11.417 -15.015 25.684 1.00 90.56 183 LYS A C 1
ATOM 1426 O O . LYS A 1 183 ? -12.443 -15.605 26.003 1.00 90.56 183 LYS A O 1
ATOM 1431 N N . PHE A 1 184 ? -10.955 -14.974 24.437 1.00 92.00 184 PHE A N 1
ATOM 1432 C CA . PHE A 1 184 ? -11.644 -15.574 23.299 1.00 92.00 184 PHE A CA 1
ATOM 1433 C C . PHE A 1 184 ? -11.631 -17.099 23.286 1.00 92.00 184 PHE A C 1
ATOM 1435 O O . PHE A 1 184 ? -12.592 -17.692 22.807 1.00 92.00 184 PHE A O 1
ATOM 1442 N N . SER A 1 185 ? -10.630 -17.750 23.880 1.00 89.19 185 SER A N 1
ATOM 1443 C CA . SER A 1 185 ? -10.638 -19.209 24.037 1.00 89.19 185 SER A CA 1
ATOM 1444 C C . SER A 1 185 ? -11.846 -19.709 24.841 1.00 89.19 185 SER A C 1
ATOM 1446 O O . SER A 1 185 ? -12.339 -20.806 24.598 1.00 89.19 185 SER A O 1
ATOM 1448 N N . LYS A 1 186 ? -12.384 -18.883 25.750 1.00 91.25 186 LYS A N 1
ATOM 1449 C CA . LYS A 1 186 ? -13.622 -19.170 26.496 1.00 91.25 186 LYS A CA 1
ATOM 1450 C C . LYS A 1 186 ? -14.894 -18.975 25.666 1.00 91.25 186 LYS A C 1
ATOM 1452 O O . LYS A 1 186 ? -15.963 -19.382 26.102 1.00 91.25 186 LYS A O 1
ATOM 1457 N N . LEU A 1 187 ? -14.779 -18.326 24.509 1.00 91.75 187 LEU A N 1
ATOM 1458 C CA . LEU A 1 187 ? -15.861 -17.994 23.581 1.00 91.75 187 LEU A CA 1
ATOM 1459 C C . LEU A 1 187 ? -15.764 -18.808 22.279 1.00 91.75 187 LEU A C 1
ATOM 1461 O O . LEU A 1 187 ? -16.415 -18.466 21.291 1.00 91.75 187 LEU A O 1
ATOM 1465 N N . LEU A 1 188 ? -14.950 -19.872 22.252 1.00 92.44 188 LEU A N 1
ATOM 1466 C CA . LEU A 1 188 ? -14.884 -20.781 21.109 1.00 92.44 188 LEU A CA 1
ATOM 1467 C C . LEU A 1 188 ? -16.284 -21.307 20.776 1.00 92.44 188 LEU A C 1
ATOM 1469 O O . LEU A 1 188 ? -17.076 -21.628 21.661 1.00 92.44 188 LEU A O 1
ATOM 1473 N N . TYR A 1 189 ? -16.585 -21.356 19.482 1.00 93.88 189 TYR A N 1
ATOM 1474 C CA . TYR A 1 189 ? -17.877 -21.743 18.911 1.00 93.88 189 TYR A CA 1
ATOM 1475 C C . TYR A 1 189 ? -19.054 -20.833 19.286 1.00 93.88 189 TYR A C 1
ATOM 1477 O O . TYR A 1 189 ? -20.202 -21.144 18.973 1.00 93.88 189 TYR A O 1
ATOM 1485 N N . SER A 1 190 ? -18.787 -19.680 19.902 1.00 95.12 190 SER A N 1
ATOM 1486 C CA . SER A 1 190 ? -19.799 -18.666 20.192 1.00 95.12 190 SER A CA 1
ATOM 1487 C C . SER A 1 190 ? -19.765 -17.544 19.158 1.00 95.12 190 SER A C 1
ATOM 1489 O O . SER A 1 190 ? -18.733 -17.262 18.541 1.00 95.12 190 SER A O 1
ATOM 1491 N N . THR A 1 191 ? -20.912 -16.889 18.969 1.00 96.38 191 THR A N 1
ATOM 1492 C CA . THR A 1 191 ? -20.975 -15.655 18.177 1.00 96.38 191 THR A CA 1
ATOM 1493 C C . THR A 1 191 ? -20.338 -14.520 18.965 1.00 96.38 191 THR A C 1
ATOM 1495 O O . THR A 1 191 ? -20.660 -14.319 20.133 1.00 96.38 191 THR A O 1
ATOM 1498 N N . VAL A 1 192 ? -19.461 -13.767 18.310 1.00 96.75 192 VAL A N 1
ATOM 1499 C CA . VAL A 1 192 ? -18.826 -12.574 18.862 1.00 96.75 192 VAL A CA 1
ATOM 1500 C C . VAL A 1 192 ? -19.052 -11.370 17.965 1.00 96.75 192 VAL A C 1
ATOM 1502 O O . VAL A 1 192 ? -19.324 -11.488 16.765 1.00 96.75 192 VAL A O 1
ATOM 1505 N N . PHE A 1 193 ? -18.892 -10.210 18.584 1.00 97.12 193 PHE A N 1
ATOM 1506 C CA . PHE A 1 193 ? -19.038 -8.904 17.977 1.00 97.12 193 PHE A CA 1
ATOM 1507 C C . PHE A 1 193 ? -17.761 -8.124 18.276 1.00 97.12 193 PHE A C 1
ATOM 1509 O O . PHE A 1 193 ? -17.446 -7.884 19.445 1.00 97.12 193 PHE A O 1
ATOM 1516 N N . VAL A 1 194 ? -16.993 -7.776 17.247 1.00 96.81 194 VAL A N 1
ATOM 1517 C CA . VAL A 1 194 ? -15.687 -7.121 17.406 1.00 96.81 194 VAL A CA 1
ATOM 1518 C C . VAL A 1 194 ? -15.505 -5.998 16.396 1.00 96.81 194 VAL A C 1
ATOM 1520 O O . VAL A 1 194 ? -16.067 -6.041 15.305 1.00 96.81 194 VAL A O 1
ATOM 1523 N N . SER A 1 195 ? -14.684 -5.015 16.740 1.00 97.12 195 SER A N 1
ATOM 1524 C CA . SER A 1 195 ? -14.150 -4.041 15.789 1.00 97.12 195 SER A CA 1
ATOM 1525 C C . SER A 1 195 ? -12.668 -4.315 15.569 1.00 97.12 195 SER A C 1
ATOM 1527 O O . SER A 1 195 ? -11.955 -4.750 16.479 1.00 97.12 195 SER A O 1
ATOM 1529 N N . ALA A 1 196 ? -12.202 -4.104 14.344 1.00 96.69 196 ALA A N 1
ATOM 1530 C CA . ALA A 1 196 ? -10.818 -4.332 13.959 1.00 96.69 196 ALA A CA 1
ATOM 1531 C C . ALA A 1 196 ? -10.362 -3.284 12.946 1.00 96.69 196 ALA A C 1
ATOM 1533 O O . ALA A 1 196 ? -11.157 -2.817 12.139 1.00 96.69 196 ALA A O 1
ATOM 1534 N N . VAL A 1 197 ? -9.072 -2.960 12.947 1.00 95.75 197 VAL A N 1
ATOM 1535 C CA . VAL A 1 197 ? -8.444 -2.230 11.842 1.00 95.75 197 VAL A CA 1
ATOM 1536 C C . VAL A 1 197 ? -8.074 -3.245 10.781 1.00 95.75 197 VAL A C 1
ATOM 1538 O O . VAL A 1 197 ? -7.289 -4.158 11.045 1.00 95.75 197 VAL A O 1
ATOM 1541 N N . ARG A 1 198 ? -8.629 -3.089 9.588 1.00 95.00 198 ARG A N 1
ATOM 1542 C CA . ARG A 1 198 ? -8.207 -3.782 8.379 1.00 95.00 198 ARG A CA 1
ATOM 1543 C C . ARG A 1 198 ? -7.111 -2.949 7.723 1.00 95.00 198 ARG A C 1
ATOM 1545 O O . ARG A 1 198 ? -7.333 -1.769 7.498 1.00 95.00 198 ARG A O 1
ATOM 1552 N N . GLN A 1 199 ? -5.957 -3.540 7.428 1.00 93.94 199 GLN A N 1
ATOM 1553 C CA . GLN A 1 199 ? -4.812 -2.856 6.817 1.00 93.94 199 GLN A CA 1
ATOM 1554 C C . GLN A 1 199 ? -4.403 -3.567 5.522 1.00 93.94 199 GLN A C 1
ATOM 1556 O O . GLN A 1 199 ? -4.413 -4.800 5.469 1.00 93.94 199 GLN A O 1
ATOM 1561 N N . TRP A 1 200 ? -4.066 -2.817 4.470 1.00 92.69 200 TRP A N 1
ATOM 1562 C CA . TRP A 1 200 ? -3.593 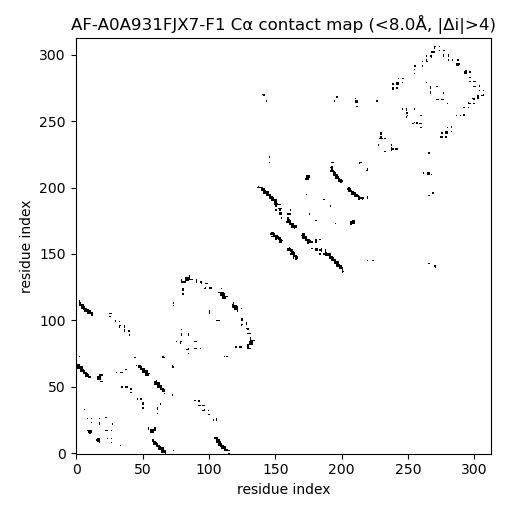-3.389 3.204 1.00 92.69 200 TRP A CA 1
ATOM 1563 C C . TRP A 1 200 ? -2.754 -2.400 2.388 1.00 92.69 200 TRP A C 1
ATOM 1565 O O . TRP A 1 200 ? -3.054 -1.214 2.334 1.00 92.69 200 TRP A O 1
ATOM 1575 N N . LYS A 1 201 ? -1.718 -2.896 1.700 1.00 87.50 201 LYS A N 1
ATOM 1576 C CA . LYS A 1 201 ? -1.065 -2.171 0.586 1.00 87.50 201 LYS A CA 1
ATOM 1577 C C . LYS A 1 201 ? -1.666 -2.569 -0.763 1.00 87.50 201 LYS A C 1
ATOM 1579 O O . LYS A 1 201 ? -1.849 -1.746 -1.651 1.00 87.50 201 LYS A O 1
ATOM 1584 N N . LYS A 1 202 ? -1.990 -3.857 -0.908 1.00 86.44 202 LYS A N 1
ATOM 1585 C CA . LYS A 1 202 ? -2.630 -4.456 -2.084 1.00 86.44 202 LYS A CA 1
ATOM 1586 C C . LYS A 1 202 ? -3.855 -5.252 -1.627 1.00 86.44 202 LYS A C 1
ATOM 1588 O O . LYS A 1 202 ? -3.793 -5.858 -0.560 1.00 86.44 202 LYS A O 1
ATOM 1593 N N . PRO A 1 203 ? -4.939 -5.343 -2.419 1.00 81.62 203 PRO A N 1
ATOM 1594 C CA . PRO A 1 203 ? -6.168 -6.037 -2.008 1.00 81.62 203 PRO A CA 1
ATOM 1595 C C . PRO A 1 203 ? -5.998 -7.511 -1.603 1.00 81.62 203 PRO A C 1
ATOM 1597 O O . PRO A 1 203 ? -6.864 -8.061 -0.927 1.00 81.62 203 PRO A O 1
ATOM 1600 N N . LYS A 1 204 ? -4.907 -8.161 -2.033 1.00 83.81 204 LYS A N 1
ATOM 1601 C CA . LYS A 1 204 ? -4.579 -9.554 -1.692 1.00 83.81 204 LYS A CA 1
ATOM 1602 C C . LYS A 1 204 ? -3.871 -9.697 -0.336 1.00 83.81 204 LYS A C 1
ATOM 1604 O O . LYS A 1 204 ? -3.975 -10.758 0.270 1.00 83.81 204 LYS A O 1
ATOM 1609 N N . ASP A 1 205 ? -3.240 -8.632 0.157 1.00 87.62 205 ASP A N 1
ATOM 1610 C CA . ASP A 1 205 ? -2.393 -8.632 1.354 1.00 87.62 205 ASP A CA 1
ATOM 1611 C C . ASP A 1 205 ? -3.109 -7.915 2.504 1.00 87.62 205 ASP A C 1
ATOM 1613 O O . ASP A 1 205 ? -2.699 -6.846 2.960 1.00 87.62 205 ASP A O 1
ATOM 1617 N N . VAL A 1 206 ? -4.243 -8.482 2.923 1.00 91.56 206 VAL A N 1
ATOM 1618 C CA . VAL A 1 206 ? -5.077 -7.919 3.990 1.00 91.56 206 VAL A CA 1
ATOM 1619 C C . VAL A 1 206 ? -4.661 -8.500 5.333 1.00 91.56 206 VAL A C 1
ATOM 1621 O O . VAL A 1 206 ? -4.705 -9.714 5.534 1.00 91.56 206 VAL A O 1
ATOM 1624 N N . THR A 1 207 ? -4.348 -7.627 6.282 1.00 93.50 207 THR A N 1
ATOM 1625 C CA . THR A 1 207 ? -4.181 -7.981 7.693 1.00 93.50 207 THR A CA 1
ATOM 1626 C C . THR A 1 207 ? -5.258 -7.302 8.531 1.00 93.50 207 THR A C 1
ATOM 1628 O O . THR A 1 207 ? -5.833 -6.284 8.140 1.00 93.50 207 THR A O 1
ATOM 1631 N N . MET A 1 208 ? -5.589 -7.892 9.680 1.00 95.44 208 MET A N 1
ATOM 1632 C CA . MET A 1 208 ? -6.558 -7.320 10.612 1.00 95.44 208 MET A CA 1
ATOM 1633 C C . MET A 1 208 ? -5.990 -7.313 12.025 1.00 95.44 208 MET A C 1
ATOM 1635 O O . MET A 1 208 ? -5.384 -8.298 12.453 1.00 95.44 208 MET A O 1
ATOM 1639 N N . ARG A 1 209 ? -6.221 -6.228 12.764 1.00 94.75 209 ARG A N 1
ATOM 1640 C CA . ARG A 1 209 ? -5.842 -6.081 14.174 1.00 94.75 209 ARG A CA 1
ATOM 1641 C C . ARG A 1 209 ? -7.058 -5.710 15.007 1.00 94.75 209 ARG A C 1
ATOM 1643 O O . ARG A 1 209 ? -7.783 -4.785 14.657 1.00 94.75 209 ARG A O 1
ATOM 1650 N N . LEU A 1 210 ? -7.264 -6.411 16.113 1.00 95.62 210 LEU A N 1
ATOM 1651 C CA . LEU A 1 210 ? -8.376 -6.167 17.024 1.00 95.62 210 LEU A CA 1
ATOM 1652 C C . LEU A 1 210 ? -8.310 -4.752 17.631 1.00 95.62 210 LEU A C 1
ATOM 1654 O O . LEU A 1 210 ? -7.235 -4.298 18.029 1.00 95.62 210 LEU A O 1
ATOM 1658 N N . LEU A 1 211 ? -9.465 -4.085 17.717 1.00 94.50 211 LEU A N 1
ATOM 1659 C CA . LEU A 1 211 ? -9.648 -2.817 18.433 1.00 94.50 211 LEU A CA 1
ATOM 1660 C C . LEU A 1 211 ? -10.460 -2.998 19.715 1.00 94.50 211 LEU A C 1
ATOM 1662 O O . LEU A 1 211 ? -10.022 -2.574 20.784 1.00 94.50 211 LEU A O 1
ATOM 1666 N N . ASP A 1 212 ? -11.644 -3.608 19.620 1.00 94.75 212 ASP A N 1
ATOM 1667 C CA . ASP A 1 212 ? -12.511 -3.824 20.779 1.00 94.75 212 ASP A CA 1
ATOM 1668 C C . ASP A 1 212 ? -13.472 -5.010 20.599 1.00 94.75 212 ASP A C 1
ATOM 1670 O O . ASP A 1 212 ? -13.666 -5.538 19.502 1.00 94.75 212 ASP A O 1
ATOM 1674 N N . VAL A 1 213 ? -14.085 -5.416 21.713 1.00 93.81 213 VAL A N 1
ATOM 1675 C CA . VAL A 1 213 ? -15.040 -6.521 21.824 1.00 93.81 213 VAL A CA 1
ATOM 1676 C C . VAL A 1 213 ? -16.318 -6.027 22.493 1.00 93.81 213 VAL A C 1
ATOM 1678 O O . VAL A 1 213 ? -16.290 -5.389 23.551 1.00 93.81 213 VAL A O 1
ATOM 1681 N N . TYR A 1 214 ? -17.459 -6.366 21.901 1.00 94.62 214 TYR A N 1
ATOM 1682 C CA . TYR A 1 214 ? -18.775 -5.952 22.374 1.00 94.62 214 TYR A CA 1
ATOM 1683 C C . TYR A 1 214 ? -19.498 -7.121 23.041 1.00 94.62 214 TYR A C 1
ATOM 1685 O O . TYR A 1 214 ? -19.354 -8.279 22.649 1.00 94.62 214 TYR A O 1
ATOM 1693 N N . LYS A 1 215 ? -20.250 -6.807 24.100 1.00 91.50 215 LYS A N 1
ATOM 1694 C CA . LYS A 1 215 ? -20.947 -7.804 24.925 1.00 91.50 215 LYS A CA 1
ATOM 1695 C C . LYS A 1 215 ? -22.115 -8.446 24.173 1.00 91.50 215 LYS A C 1
ATOM 1697 O O . LYS A 1 215 ? -22.382 -9.628 24.352 1.00 91.50 215 LYS A O 1
ATOM 1702 N N . ASP A 1 216 ? -22.806 -7.642 23.380 1.00 94.44 216 ASP A N 1
ATOM 1703 C CA . ASP A 1 216 ? -24.050 -7.973 22.705 1.00 94.44 216 ASP A CA 1
ATOM 1704 C C . ASP A 1 216 ? -24.153 -7.194 21.384 1.00 94.44 216 ASP A C 1
ATOM 1706 O O . ASP A 1 216 ? -23.350 -6.298 21.096 1.00 94.44 216 ASP A O 1
ATOM 1710 N N . GLU A 1 217 ? -25.128 -7.592 20.569 1.00 95.38 217 GLU A N 1
ATOM 1711 C CA . GLU A 1 217 ? -25.385 -7.030 19.241 1.00 95.38 217 GLU A CA 1
ATOM 1712 C C . GLU A 1 217 ? -25.810 -5.559 19.320 1.00 95.38 217 GLU A C 1
ATOM 1714 O O . GLU A 1 217 ? -25.319 -4.743 18.550 1.00 95.38 217 GLU A O 1
ATOM 1719 N N . GLU A 1 218 ? -26.622 -5.194 20.313 1.00 96.19 218 GLU A N 1
ATOM 1720 C CA . GLU A 1 218 ? -27.087 -3.818 20.511 1.00 96.19 218 GLU A CA 1
ATOM 1721 C C . GLU A 1 218 ? -25.915 -2.854 20.756 1.00 96.19 218 GLU A C 1
ATOM 1723 O O . GLU A 1 218 ? -25.817 -1.794 20.133 1.00 96.19 218 GLU A O 1
ATOM 1728 N N . GLN A 1 219 ? -24.973 -3.222 21.633 1.00 94.12 219 GLN A N 1
ATOM 1729 C CA . GLN A 1 219 ? -23.771 -2.419 21.852 1.00 94.12 219 GLN A CA 1
ATOM 1730 C C . GLN A 1 219 ? -22.917 -2.329 20.591 1.00 94.12 219 GLN A C 1
ATOM 1732 O O . GLN A 1 219 ? -22.390 -1.257 20.299 1.00 94.12 219 GLN A O 1
ATOM 1737 N N . PHE A 1 220 ? -22.762 -3.432 19.865 1.00 96.19 220 PHE A N 1
ATOM 1738 C CA . PHE A 1 220 ? -22.003 -3.459 18.620 1.00 96.19 220 PHE A CA 1
ATOM 1739 C C . PHE A 1 220 ? -22.586 -2.495 17.582 1.00 96.19 220 PHE A C 1
ATOM 1741 O O . PHE A 1 220 ? -21.867 -1.616 17.109 1.00 96.19 220 PHE A O 1
ATOM 1748 N N . GLU A 1 221 ? -23.886 -2.591 17.303 1.00 96.56 221 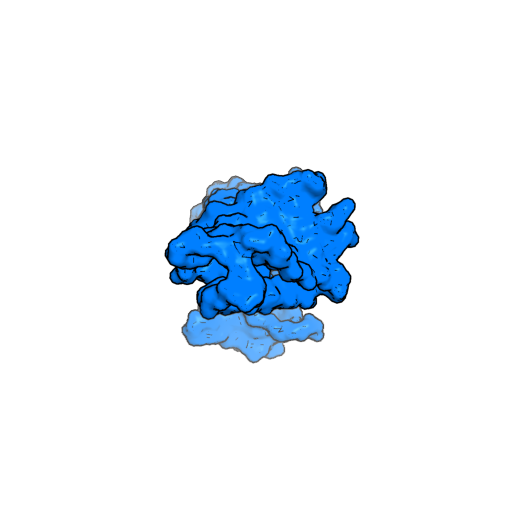GLU A N 1
ATOM 1749 C CA . GLU A 1 221 ? -24.581 -1.735 16.337 1.00 96.56 221 GLU A CA 1
ATOM 1750 C C . GLU A 1 221 ? -24.532 -0.264 16.755 1.00 96.56 221 GLU A C 1
ATOM 1752 O O . GLU A 1 221 ? -24.262 0.613 15.935 1.00 96.56 221 GLU A O 1
ATOM 1757 N N . ARG A 1 222 ? -24.690 0.021 18.053 1.00 94.19 222 ARG A N 1
ATOM 1758 C CA . ARG A 1 222 ? -24.597 1.388 18.576 1.00 94.19 222 ARG A CA 1
ATOM 1759 C C . ARG A 1 222 ? -23.218 2.010 18.353 1.00 94.19 222 ARG A C 1
ATOM 1761 O O . ARG A 1 222 ? -23.131 3.192 18.029 1.00 94.19 222 ARG A O 1
ATOM 1768 N N . PHE A 1 223 ? -22.139 1.258 18.573 1.00 94.75 223 PHE A N 1
ATOM 1769 C CA . PHE A 1 223 ? -20.783 1.768 18.338 1.00 94.75 223 PHE A CA 1
ATOM 1770 C C . PHE A 1 223 ? -20.427 1.824 16.855 1.00 94.75 223 PHE A C 1
ATOM 1772 O O . PHE A 1 223 ? -19.692 2.726 16.463 1.00 94.75 223 PHE A O 1
ATOM 1779 N N . GLN A 1 224 ? -20.968 0.915 16.045 1.00 95.56 224 GLN A N 1
ATOM 1780 C CA . GLN A 1 224 ? -20.844 0.968 14.595 1.00 95.56 224 GLN A CA 1
ATOM 1781 C C . GLN A 1 224 ? -21.490 2.240 14.038 1.00 95.56 224 GLN A C 1
ATOM 1783 O O . GLN A 1 224 ? -20.826 3.007 13.346 1.00 95.56 224 GLN A O 1
ATOM 1788 N N . ALA A 1 225 ? -22.744 2.514 14.407 1.00 93.81 225 ALA A N 1
ATOM 1789 C CA . ALA A 1 225 ? -23.455 3.719 13.989 1.00 93.81 225 ALA A CA 1
ATOM 1790 C C . ALA A 1 225 ? -22.719 4.997 14.419 1.00 93.81 225 ALA A C 1
ATOM 1792 O O . ALA A 1 225 ? -22.544 5.907 13.618 1.00 93.81 225 ALA A O 1
ATOM 1793 N N . LEU A 1 226 ? -22.221 5.033 15.658 1.00 91.62 226 LEU A N 1
ATOM 1794 C CA . LEU A 1 226 ? -21.461 6.168 16.184 1.00 91.62 226 LEU A CA 1
ATOM 1795 C C . LEU A 1 226 ? -20.128 6.385 15.452 1.00 91.62 226 LEU A C 1
ATOM 1797 O O . LEU A 1 226 ? -19.739 7.523 15.207 1.00 91.62 226 LEU A O 1
ATOM 1801 N N . TYR A 1 227 ? -19.415 5.311 15.105 1.00 92.81 227 TYR A N 1
ATOM 1802 C CA . TYR A 1 227 ? -18.180 5.416 14.328 1.00 92.81 227 TYR A CA 1
ATOM 1803 C C . TYR A 1 227 ? -18.445 6.004 12.937 1.00 92.81 227 TYR A C 1
ATOM 1805 O O . TYR A 1 227 ? -17.747 6.933 12.529 1.00 92.81 227 TYR A O 1
ATOM 1813 N N . HIS A 1 228 ? -19.478 5.512 12.248 1.00 91.12 228 HIS A N 1
ATOM 1814 C CA . HIS A 1 228 ? -19.893 6.045 10.949 1.00 91.12 228 HIS A CA 1
ATOM 1815 C C . HIS A 1 228 ? -20.361 7.496 11.054 1.00 91.12 228 HIS A C 1
ATOM 1817 O O . HIS A 1 228 ? -19.917 8.333 10.281 1.00 91.12 228 HIS A O 1
ATOM 1823 N N . GLU A 1 229 ? -21.145 7.852 12.074 1.00 89.75 229 GLU A N 1
ATOM 1824 C CA . GLU A 1 229 ? -21.580 9.236 12.282 1.00 89.75 229 GLU A CA 1
ATOM 1825 C C . GLU A 1 229 ? -20.393 10.205 12.405 1.00 89.75 229 GLU A C 1
ATOM 1827 O O . GLU A 1 229 ? -20.414 11.288 11.822 1.00 89.75 229 GLU A O 1
ATOM 1832 N N . TYR A 1 230 ? -19.338 9.828 13.128 1.00 89.00 230 TYR A N 1
ATOM 1833 C CA . TYR A 1 230 ? -18.159 10.684 13.300 1.00 89.00 230 TYR A CA 1
ATOM 1834 C C . TYR A 1 230 ? -17.233 10.694 12.084 1.00 89.00 230 TYR A C 1
ATOM 1836 O O . TYR A 1 230 ? -16.546 11.690 11.859 1.00 89.00 230 TYR A O 1
ATOM 1844 N N . THR A 1 231 ? -17.198 9.607 11.318 1.00 84.50 231 THR A N 1
ATOM 1845 C CA . THR A 1 231 ? -16.299 9.472 10.166 1.00 84.50 231 THR A CA 1
ATOM 1846 C C . THR A 1 231 ? -16.906 10.090 8.905 1.00 84.50 231 THR A C 1
ATOM 1848 O O . THR A 1 231 ? -16.192 10.773 8.173 1.00 84.50 231 THR A O 1
ATOM 1851 N N . ASP A 1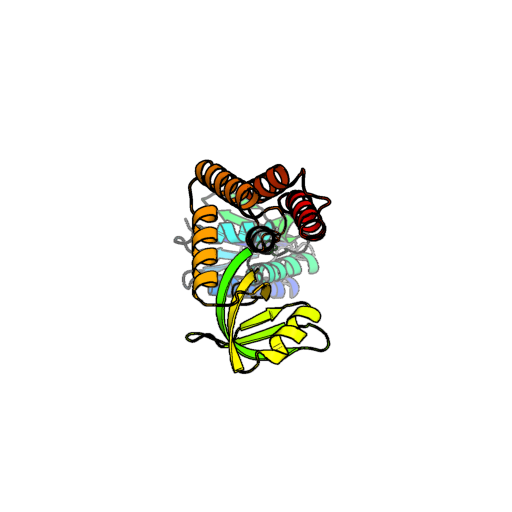 232 ? -18.219 9.937 8.716 1.00 83.88 232 ASP A N 1
ATOM 1852 C CA . ASP A 1 232 ? -18.932 10.274 7.479 1.00 83.88 232 ASP A CA 1
ATOM 1853 C C . ASP A 1 232 ? -19.574 11.679 7.506 1.00 83.88 232 ASP A C 1
ATOM 1855 O O . ASP A 1 232 ? -19.949 12.205 6.460 1.00 83.88 232 ASP A O 1
ATOM 1859 N N . SER A 1 233 ? -19.703 12.315 8.680 1.00 80.00 233 SER A N 1
ATOM 1860 C CA . SER A 1 233 ? -20.244 13.684 8.792 1.00 80.00 233 SER A CA 1
ATOM 1861 C C . SER A 1 233 ? -19.247 14.752 8.311 1.00 80.00 233 SER A C 1
ATOM 1863 O O . SER A 1 233 ? -18.035 14.631 8.510 1.00 80.00 233 SER A O 1
ATOM 1865 N N . GLU A 1 234 ? -19.760 15.855 7.753 1.00 76.44 234 GLU A N 1
ATOM 1866 C CA . GLU A 1 234 ? -18.944 16.988 7.300 1.00 76.44 234 GLU A CA 1
ATOM 1867 C C . GLU A 1 234 ? -18.091 17.618 8.422 1.00 76.44 234 GLU A C 1
ATOM 1869 O O . GLU A 1 234 ? -18.403 17.564 9.617 1.00 76.44 234 GLU A O 1
ATOM 1874 N N . SER A 1 235 ? -16.967 18.218 8.006 1.00 72.25 235 SER A N 1
ATOM 1875 C CA . SER A 1 235 ? -15.751 18.372 8.818 1.00 72.25 235 SER A CA 1
ATOM 1876 C C . SER A 1 235 ? -15.928 18.956 10.225 1.00 72.25 235 SER A C 1
ATOM 1878 O O . SER A 1 235 ? -15.311 18.436 11.152 1.00 72.25 235 SER A O 1
ATOM 1880 N N . SER A 1 236 ? -16.728 20.007 10.420 1.00 77.88 236 SER A N 1
ATOM 1881 C CA . SER A 1 236 ? -16.839 20.701 11.712 1.00 77.88 236 SER A CA 1
ATOM 1882 C C . SER A 1 236 ? -17.910 20.109 12.633 1.00 77.88 236 SER A C 1
ATOM 1884 O O . SER A 1 236 ? -17.736 20.108 13.855 1.00 77.88 236 SER A O 1
ATOM 1886 N N . GLU A 1 237 ? -18.990 19.559 12.077 1.00 84.25 237 GLU A N 1
ATOM 1887 C CA . GLU A 1 237 ? -20.123 19.043 12.849 1.00 84.25 237 GLU A CA 1
ATOM 1888 C C . GLU A 1 237 ? -19.748 17.772 13.619 1.00 84.25 237 GLU A C 1
ATOM 1890 O O . GLU A 1 237 ? -20.080 17.640 14.801 1.00 84.25 237 GLU A O 1
ATOM 1895 N N . ARG A 1 238 ? -18.959 16.881 13.003 1.00 87.62 238 ARG A N 1
ATOM 1896 C CA . ARG A 1 238 ? -18.468 15.656 13.662 1.00 87.62 238 ARG A CA 1
ATOM 1897 C C . ARG A 1 238 ? -17.697 15.930 14.952 1.00 87.62 238 ARG A C 1
ATOM 1899 O O . ARG A 1 238 ? -17.860 15.202 15.929 1.00 87.62 238 ARG A O 1
ATOM 1906 N N . PHE A 1 239 ? -16.887 16.991 14.996 1.00 90.44 239 PHE A N 1
ATOM 1907 C CA . PHE A 1 239 ? -16.111 17.327 16.193 1.00 90.44 239 PHE A CA 1
ATOM 1908 C C . PHE A 1 239 ? -17.005 17.864 17.310 1.00 90.44 239 PHE A C 1
ATOM 1910 O O . PHE A 1 239 ? -16.784 17.539 18.477 1.00 90.44 239 PHE A O 1
ATOM 1917 N N . ASN A 1 240 ? -18.035 18.641 16.960 1.00 89.62 240 ASN A N 1
ATOM 1918 C CA . ASN A 1 240 ? -19.019 19.126 17.925 1.00 89.62 240 ASN A CA 1
ATOM 1919 C C . ASN A 1 240 ? -19.829 17.969 18.515 1.00 89.62 240 ASN A C 1
ATOM 1921 O O . ASN A 1 240 ? -19.908 17.869 19.738 1.00 89.62 240 ASN A O 1
ATOM 1925 N N . LYS A 1 241 ? -20.326 17.054 17.675 1.00 90.44 241 LYS A N 1
ATOM 1926 C CA . LYS A 1 241 ? -21.054 15.852 18.112 1.00 90.44 241 LYS A CA 1
ATOM 1927 C C . LYS A 1 241 ? -20.213 14.973 19.029 1.00 90.44 241 LYS A C 1
ATOM 1929 O O . LYS A 1 241 ? -20.634 14.655 20.138 1.00 90.44 241 LYS A O 1
ATOM 1934 N N . LEU A 1 242 ? -18.986 14.653 18.612 1.00 92.81 242 LEU A N 1
ATOM 1935 C CA . LEU A 1 242 ? -18.041 13.893 19.429 1.00 92.81 242 LEU A CA 1
ATOM 1936 C C . LEU A 1 242 ? -17.783 14.578 20.776 1.00 92.81 242 LEU A C 1
ATOM 1938 O O . LEU A 1 242 ? -17.756 13.919 21.817 1.00 92.81 242 LEU A O 1
ATOM 1942 N N . ARG A 1 243 ? -17.598 15.903 20.769 1.00 92.94 243 ARG A N 1
ATOM 1943 C CA . ARG A 1 243 ? -17.381 16.681 21.989 1.00 92.94 243 ARG A CA 1
ATOM 1944 C C . ARG A 1 243 ? -18.583 16.610 22.923 1.00 92.94 243 ARG A C 1
ATOM 1946 O O . ARG A 1 243 ? -18.404 16.350 24.110 1.00 92.94 243 ARG A O 1
ATOM 1953 N N . GLU A 1 244 ? -19.782 16.844 22.405 1.00 92.38 244 GLU A N 1
ATOM 1954 C CA . GLU A 1 244 ? -21.025 16.800 23.176 1.00 92.38 244 GLU A CA 1
ATOM 1955 C C . GLU A 1 244 ? -21.272 15.413 23.768 1.00 92.38 244 GLU A C 1
ATOM 1957 O O . GLU A 1 244 ? -21.579 15.300 24.956 1.00 92.38 244 GLU A O 1
ATOM 1962 N N . ASP A 1 245 ? -21.056 14.354 22.989 1.00 92.06 245 ASP A N 1
ATOM 1963 C CA . ASP A 1 245 ? -21.243 12.977 23.439 1.00 92.06 245 ASP A CA 1
ATOM 1964 C C . ASP A 1 245 ? -20.226 12.580 24.524 1.00 92.06 245 ASP A C 1
ATOM 1966 O O . ASP A 1 245 ? -20.596 11.972 25.536 1.00 92.06 245 ASP A O 1
ATOM 1970 N N . LEU A 1 246 ? -18.955 12.984 24.384 1.00 94.00 246 LEU A N 1
ATOM 1971 C CA . LEU A 1 246 ? -17.927 12.758 25.406 1.00 94.00 246 LEU A CA 1
ATOM 1972 C C . LEU A 1 246 ? -18.214 13.532 26.694 1.00 94.00 246 LEU A C 1
ATOM 1974 O O . LEU A 1 246 ? -18.154 12.940 27.772 1.00 94.00 246 LEU A O 1
ATOM 1978 N N . ILE A 1 247 ? -18.564 14.819 26.605 1.00 94.38 247 ILE A N 1
ATOM 1979 C CA . ILE A 1 247 ? -18.905 15.638 27.779 1.00 94.38 247 ILE A CA 1
ATOM 1980 C C . ILE A 1 247 ? -20.147 15.072 28.472 1.00 94.38 247 ILE A C 1
ATOM 1982 O O . ILE A 1 247 ? -20.113 14.826 29.674 1.00 94.38 247 ILE A O 1
ATOM 1986 N N . SER A 1 248 ? -21.212 14.779 27.723 1.00 94.25 248 SER A N 1
ATOM 1987 C CA . SER A 1 248 ? -22.448 14.183 28.250 1.00 94.25 248 SER A CA 1
ATOM 1988 C C . SER A 1 248 ? -22.178 12.850 28.953 1.00 94.25 248 SER A C 1
ATOM 1990 O O . SER A 1 248 ? -22.690 12.598 30.047 1.00 94.25 248 SER A O 1
ATOM 1992 N N . THR A 1 249 ? -21.317 12.010 28.371 1.00 93.38 249 THR A N 1
ATOM 1993 C CA . THR A 1 249 ? -20.907 10.734 28.972 1.00 93.38 249 THR A CA 1
ATOM 1994 C C . THR A 1 249 ? -20.104 10.947 30.255 1.00 93.38 249 THR A C 1
ATOM 1996 O O . THR A 1 249 ? -20.369 10.274 31.251 1.00 93.38 249 THR A O 1
ATOM 1999 N N . LEU A 1 250 ? -19.155 11.886 30.259 1.00 93.44 250 LEU A N 1
ATOM 2000 C CA . LEU A 1 250 ? -18.339 12.220 31.427 1.00 93.44 250 LEU A CA 1
ATOM 2001 C C . LEU A 1 250 ? -19.180 12.773 32.576 1.00 93.44 250 LEU A C 1
ATOM 2003 O O . LEU A 1 250 ? -19.017 12.336 33.711 1.00 93.44 250 LEU A O 1
ATOM 2007 N N . THR A 1 251 ? -20.103 13.689 32.290 1.00 92.81 251 THR A N 1
ATOM 2008 C CA . THR A 1 251 ? -20.980 14.282 33.304 1.00 92.81 251 THR A CA 1
ATOM 2009 C C . THR A 1 251 ? -21.911 13.241 33.923 1.00 92.81 251 THR A C 1
ATOM 2011 O O . THR A 1 251 ? -22.149 13.281 35.126 1.00 92.81 251 THR A O 1
ATOM 2014 N N . LYS A 1 252 ? -22.426 12.293 33.128 1.00 93.94 252 LYS A N 1
ATOM 2015 C CA . LYS A 1 252 ? -23.368 11.269 33.611 1.00 93.94 252 LYS A CA 1
ATOM 2016 C C . LYS A 1 252 ? -22.695 10.084 34.303 1.00 93.94 252 LYS A C 1
ATOM 2018 O O . LYS A 1 252 ? -23.261 9.543 35.246 1.00 93.94 252 LYS A O 1
ATOM 2023 N N . PHE A 1 253 ? -21.534 9.646 33.816 1.00 92.31 253 PHE A N 1
ATOM 2024 C CA . PHE A 1 253 ? -20.938 8.356 34.194 1.00 92.31 253 PHE A CA 1
ATOM 2025 C C . PHE A 1 253 ? -19.476 8.444 34.659 1.00 92.31 253 PHE A C 1
ATOM 2027 O O . PHE A 1 253 ? -18.919 7.442 35.107 1.00 92.31 253 PHE A O 1
ATOM 2034 N N . GLY A 1 254 ? -18.842 9.613 34.558 1.00 89.56 254 GLY A N 1
ATOM 2035 C CA . GLY A 1 254 ? -17.445 9.823 34.934 1.00 89.56 254 GLY A CA 1
ATOM 2036 C C . GLY A 1 254 ? -16.423 9.181 33.986 1.00 89.56 254 GLY A C 1
ATOM 2037 O O . GLY A 1 254 ? -16.756 8.561 32.973 1.00 89.56 254 GLY A O 1
ATOM 2038 N N . ALA A 1 255 ? -15.140 9.326 34.336 1.00 84.12 255 ALA A N 1
ATOM 2039 C CA . ALA A 1 255 ? -13.997 8.860 33.540 1.00 84.12 255 ALA A CA 1
ATOM 2040 C C . ALA A 1 255 ? -13.910 7.327 33.409 1.00 84.12 255 ALA A C 1
ATOM 2042 O O . ALA A 1 255 ? -13.352 6.817 32.443 1.00 84.12 255 ALA A O 1
ATOM 2043 N N . ALA A 1 256 ? -14.478 6.588 34.367 1.00 87.12 256 ALA A N 1
ATOM 2044 C CA . ALA A 1 256 ? -14.492 5.125 34.374 1.00 87.12 256 ALA A CA 1
ATOM 2045 C C . ALA A 1 256 ? -15.537 4.515 33.419 1.00 87.12 256 ALA A C 1
ATOM 2047 O O . ALA A 1 256 ? -15.678 3.292 33.359 1.00 87.12 256 ALA A O 1
ATOM 2048 N N . SER A 1 257 ? -16.282 5.344 32.679 1.00 91.69 257 SER A N 1
ATOM 2049 C CA . SER A 1 257 ? -17.290 4.881 31.730 1.00 91.69 257 SER A CA 1
ATOM 2050 C C . SER A 1 257 ? -16.663 4.018 30.623 1.00 91.69 257 SER A C 1
ATOM 2052 O O . SER A 1 257 ? -15.836 4.520 29.855 1.00 91.69 257 SER A O 1
ATOM 2054 N N . PRO A 1 258 ? -17.110 2.757 30.432 1.00 90.12 258 PRO A N 1
ATOM 2055 C CA . PRO A 1 258 ? -16.627 1.896 29.350 1.00 90.12 258 PRO A CA 1
ATOM 2056 C C . PRO A 1 258 ? -16.816 2.503 27.956 1.00 90.12 258 PRO A C 1
ATOM 2058 O O . PRO A 1 258 ? -16.110 2.139 27.016 1.00 90.12 258 PRO A O 1
ATOM 2061 N N . ARG A 1 259 ? -17.768 3.436 27.809 1.00 92.00 259 ARG A N 1
ATOM 2062 C CA . ARG A 1 259 ? -18.009 4.150 26.552 1.00 92.00 259 ARG A CA 1
ATOM 2063 C C . ARG A 1 259 ? -16.815 5.009 26.148 1.00 92.00 259 ARG A C 1
ATOM 2065 O O . ARG A 1 259 ? -16.468 5.008 24.973 1.00 92.00 259 ARG A O 1
ATOM 2072 N N . ILE A 1 260 ? -16.161 5.668 27.103 1.00 93.81 260 ILE A N 1
ATOM 2073 C CA . ILE A 1 260 ? -14.998 6.522 26.838 1.00 93.81 260 ILE A CA 1
ATOM 2074 C C . ILE A 1 260 ? -13.833 5.667 26.347 1.00 93.81 260 ILE A C 1
ATOM 2076 O O . ILE A 1 260 ? -13.304 5.918 25.267 1.00 93.81 260 ILE A O 1
ATOM 2080 N N . SER A 1 261 ? -13.490 4.603 27.079 1.00 93.69 261 SER A N 1
ATOM 2081 C CA . SER A 1 261 ? -12.400 3.699 26.695 1.00 93.69 261 SER A CA 1
ATOM 2082 C C . SER A 1 261 ? -12.623 3.065 25.315 1.00 93.69 261 SER A C 1
ATOM 2084 O O . SER A 1 261 ? -11.674 2.916 24.551 1.00 93.69 261 SER A O 1
ATOM 2086 N N . ARG A 1 262 ? -13.873 2.732 24.962 1.00 93.62 262 ARG A N 1
ATOM 2087 C CA . ARG A 1 262 ? -14.234 2.203 23.634 1.00 93.62 262 ARG A CA 1
ATOM 2088 C C . ARG A 1 262 ? -14.037 3.221 22.519 1.00 93.62 262 ARG A C 1
ATOM 2090 O O . ARG A 1 262 ? -13.444 2.881 21.501 1.00 93.62 262 ARG A O 1
ATOM 2097 N N . ILE A 1 263 ? -14.489 4.463 22.717 1.00 94.25 263 ILE A N 1
ATOM 2098 C CA . ILE A 1 263 ? -14.243 5.550 21.756 1.00 94.25 263 ILE A CA 1
ATOM 2099 C C . ILE A 1 263 ? -12.735 5.731 21.568 1.00 94.25 263 ILE A C 1
ATOM 2101 O O . ILE A 1 263 ? -12.265 5.774 20.439 1.00 94.25 263 ILE A O 1
ATOM 2105 N N . MET A 1 264 ? -11.960 5.752 22.656 1.00 95.38 264 MET A N 1
ATOM 2106 C CA . MET A 1 264 ? -10.504 5.876 22.568 1.00 95.38 264 MET A CA 1
ATOM 2107 C C . MET A 1 264 ? -9.866 4.732 21.767 1.00 95.38 264 MET A C 1
ATOM 2109 O O . MET A 1 264 ? -9.004 4.987 20.934 1.00 95.38 264 MET A O 1
ATOM 2113 N N . ARG A 1 265 ? -10.300 3.481 21.975 1.00 94.69 265 ARG A N 1
ATOM 2114 C CA . ARG A 1 265 ? -9.771 2.323 21.235 1.00 94.69 265 ARG A CA 1
ATOM 2115 C C . ARG A 1 265 ? -10.130 2.336 19.754 1.00 94.69 265 ARG A C 1
ATOM 2117 O O . ARG A 1 265 ? -9.276 1.984 18.949 1.00 94.69 265 ARG A O 1
ATOM 2124 N N . LEU A 1 266 ? -11.333 2.785 19.390 1.00 94.44 266 LEU A N 1
ATOM 2125 C CA . LEU A 1 266 ? -11.751 2.900 17.986 1.00 94.44 266 LEU A CA 1
ATOM 2126 C C . LEU A 1 266 ? -10.831 3.811 17.165 1.00 94.44 266 LEU A C 1
ATOM 2128 O O . LEU A 1 266 ? -10.609 3.529 15.995 1.00 94.44 266 LEU A O 1
ATOM 2132 N N . TYR A 1 267 ? -10.261 4.847 17.786 1.00 93.88 267 TYR A N 1
ATOM 2133 C CA . TYR A 1 267 ? -9.357 5.799 17.132 1.00 93.88 267 TYR A CA 1
ATOM 2134 C C . TYR A 1 267 ? -7.871 5.573 17.470 1.00 93.88 267 TYR A C 1
ATOM 2136 O O . TYR A 1 267 ? -7.031 6.445 17.253 1.00 93.88 267 TYR A O 1
A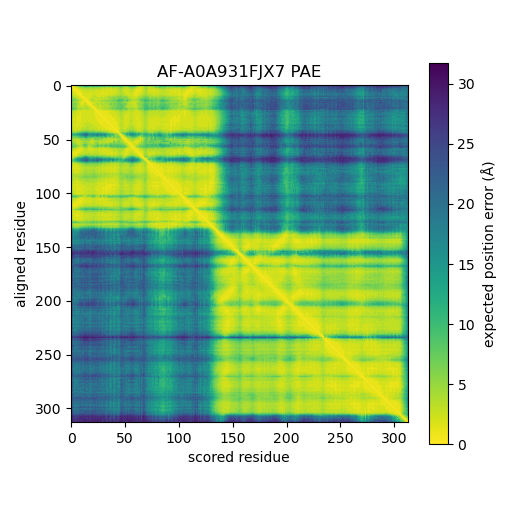TOM 2144 N N . ASN A 1 268 ? -7.521 4.404 18.022 1.00 92.81 268 ASN A N 1
ATOM 2145 C CA . ASN A 1 268 ? -6.141 4.038 18.349 1.00 92.81 268 ASN A CA 1
ATOM 2146 C C . ASN A 1 268 ? -5.479 3.253 17.198 1.00 92.81 268 ASN A C 1
ATOM 2148 O O . ASN A 1 268 ? -5.128 2.069 17.323 1.00 92.81 268 ASN A O 1
ATOM 2152 N N . HIS A 1 269 ? -5.361 3.899 16.034 1.00 91.44 269 HIS A N 1
ATOM 2153 C CA . HIS A 1 269 ? -4.697 3.349 14.850 1.00 91.44 269 HIS A CA 1
ATOM 2154 C C . HIS A 1 269 ? -4.095 4.446 13.957 1.00 91.44 269 HIS A C 1
ATOM 2156 O O . HIS A 1 269 ? -4.437 5.618 14.090 1.00 91.44 269 HIS A O 1
ATOM 2162 N N . ALA A 1 270 ? -3.158 4.079 13.077 1.00 87.62 270 ALA A N 1
ATOM 2163 C CA . ALA A 1 270 ? -2.251 5.030 12.431 1.00 87.62 270 ALA A CA 1
ATOM 2164 C C . ALA A 1 270 ? -2.963 6.029 11.508 1.00 87.62 270 ALA A C 1
ATOM 2166 O O . ALA A 1 270 ? -2.595 7.202 11.495 1.00 87.62 270 ALA A O 1
ATOM 2167 N N . LEU A 1 271 ? -4.000 5.588 10.790 1.00 85.25 271 LEU A N 1
ATOM 2168 C CA . LEU A 1 271 ? -4.770 6.439 9.874 1.00 85.25 271 LEU A CA 1
ATOM 2169 C C . LEU A 1 271 ? -6.046 7.033 10.492 1.00 85.25 271 LEU A C 1
ATOM 2171 O O . LEU A 1 271 ? -6.945 7.463 9.776 1.00 85.25 271 LEU A O 1
ATOM 2175 N N . SER A 1 272 ? -6.160 7.056 11.821 1.00 90.12 272 SER A N 1
ATOM 2176 C CA . SER A 1 272 ? -7.252 7.771 12.485 1.00 90.12 272 SER A CA 1
ATOM 2177 C C . SER A 1 272 ? -7.208 9.275 12.189 1.00 90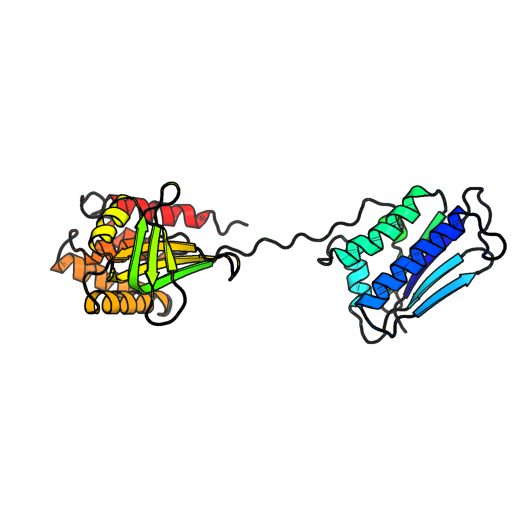.12 272 SER A C 1
ATOM 2179 O O . SER A 1 272 ? -6.140 9.892 12.165 1.00 90.12 272 SER A O 1
ATOM 2181 N N . ASP A 1 273 ? -8.385 9.893 12.044 1.00 89.69 273 ASP A N 1
ATOM 2182 C CA . ASP A 1 273 ? -8.496 11.335 11.826 1.00 89.69 273 ASP A CA 1
ATOM 2183 C C . ASP A 1 273 ? -7.858 12.118 12.988 1.00 89.69 273 ASP A C 1
ATOM 2185 O O . ASP A 1 273 ? -8.228 11.999 14.163 1.00 89.69 273 ASP A O 1
ATOM 2189 N N . ARG A 1 274 ? -6.878 12.960 12.649 1.00 91.12 274 ARG A N 1
ATOM 2190 C CA . ARG A 1 274 ? -6.096 13.726 13.629 1.00 91.12 274 ARG A CA 1
ATOM 2191 C C . ARG A 1 274 ? -6.957 14.713 14.415 1.00 91.12 274 ARG A C 1
ATOM 2193 O O . ARG A 1 274 ? -6.657 14.985 15.577 1.00 91.12 274 ARG A O 1
ATOM 2200 N N . GLY A 1 275 ? -7.988 15.278 13.791 1.00 92.00 275 GLY A N 1
ATOM 2201 C CA . GLY A 1 275 ? -8.952 16.166 14.434 1.00 92.00 275 GLY A CA 1
ATOM 2202 C C . GLY A 1 275 ? -9.802 15.427 15.465 1.00 92.00 275 GLY A C 1
ATOM 2203 O O . GLY A 1 275 ? -10.006 15.947 16.566 1.00 92.00 275 GLY A O 1
ATOM 2204 N N . ILE A 1 276 ? -10.206 14.188 15.167 1.00 92.88 276 ILE A N 1
ATOM 2205 C CA . ILE A 1 276 ? -10.929 13.330 16.114 1.00 92.88 276 ILE A CA 1
ATOM 2206 C C . ILE A 1 276 ? -10.036 13.011 17.315 1.00 92.88 276 ILE A C 1
ATOM 2208 O O . ILE A 1 276 ? -10.425 13.278 18.454 1.00 92.88 276 ILE A O 1
ATOM 2212 N N . ILE A 1 277 ? -8.806 12.536 17.079 1.00 95.00 277 ILE A N 1
ATOM 2213 C CA . ILE A 1 277 ? -7.874 12.215 18.172 1.00 95.00 277 ILE A CA 1
ATOM 2214 C C . ILE A 1 277 ? -7.583 13.456 19.027 1.00 95.00 277 ILE A C 1
ATOM 2216 O O . ILE A 1 277 ? -7.626 13.384 20.256 1.00 95.00 277 ILE A O 1
ATOM 2220 N N . ARG A 1 278 ? -7.333 14.619 18.407 1.00 95.25 278 ARG A N 1
ATOM 2221 C CA . ARG A 1 278 ? -7.122 15.883 19.137 1.00 95.25 278 ARG A CA 1
ATOM 2222 C C . ARG A 1 278 ? -8.323 16.252 19.996 1.00 95.25 278 ARG A C 1
ATOM 2224 O O . ARG A 1 278 ? -8.124 16.644 21.141 1.00 95.25 278 ARG A O 1
ATOM 2231 N N . THR A 1 279 ? -9.536 16.110 19.469 1.00 95.44 279 THR A N 1
ATOM 2232 C CA . THR A 1 279 ? -10.775 16.379 20.211 1.00 95.44 279 THR A CA 1
ATOM 2233 C C . THR A 1 279 ? -10.882 15.471 21.438 1.00 95.44 279 THR A C 1
ATOM 2235 O O . THR A 1 279 ? -11.076 15.973 22.546 1.00 95.44 279 THR A O 1
ATOM 2238 N N . ILE A 1 280 ? -10.655 14.160 21.277 1.00 96.31 280 ILE A N 1
ATOM 2239 C CA . ILE A 1 280 ? -10.658 13.184 22.381 1.00 96.31 280 ILE A CA 1
ATOM 2240 C C . ILE A 1 280 ? -9.627 13.572 23.449 1.00 96.31 280 ILE A C 1
ATOM 2242 O O . ILE A 1 280 ? -9.969 13.713 24.624 1.00 96.31 280 ILE A O 1
ATOM 2246 N N . LEU A 1 281 ? -8.370 13.784 23.048 1.00 96.69 281 LEU A N 1
ATOM 2247 C CA . LEU A 1 281 ? -7.281 14.109 23.972 1.00 96.69 281 LEU A CA 1
ATOM 2248 C C . LEU A 1 281 ? -7.506 15.449 24.678 1.00 96.69 281 LEU A C 1
ATOM 2250 O O . LEU A 1 281 ? -7.229 15.565 25.867 1.00 96.69 281 LEU A O 1
ATOM 2254 N N . PHE A 1 282 ? -8.025 16.460 23.980 1.00 96.62 282 PHE A N 1
ATOM 2255 C CA . PHE A 1 282 ? -8.295 17.770 24.567 1.00 96.62 282 PHE A CA 1
ATOM 2256 C C . PHE A 1 282 ? -9.347 17.685 25.678 1.00 96.62 282 PHE A C 1
ATOM 2258 O O . PHE A 1 282 ? -9.120 18.200 26.773 1.00 96.62 282 PHE A O 1
ATOM 2265 N N . ILE A 1 283 ? -10.457 16.989 25.421 1.00 95.94 283 ILE A N 1
ATOM 2266 C CA . ILE A 1 283 ? -11.552 16.823 26.387 1.00 95.94 283 ILE A CA 1
ATOM 2267 C C . ILE A 1 283 ? -11.100 15.986 27.587 1.00 95.94 283 ILE A C 1
ATOM 2269 O O . ILE A 1 283 ? -11.418 16.313 28.727 1.00 95.94 283 ILE A O 1
ATOM 2273 N N . LEU A 1 284 ? -10.331 14.921 27.343 1.00 96.06 284 LEU A N 1
ATOM 2274 C CA . LEU A 1 284 ? -9.879 13.999 28.388 1.00 96.06 284 LEU A CA 1
ATOM 2275 C C . LEU A 1 284 ? -8.594 14.448 29.098 1.00 96.06 284 LEU A C 1
ATOM 2277 O O . LEU A 1 284 ? -8.186 13.809 30.067 1.00 96.06 284 LEU A O 1
ATOM 2281 N N . LYS A 1 285 ? -7.968 15.557 28.681 1.00 96.12 285 LYS A N 1
ATOM 2282 C CA . LYS A 1 285 ? -6.718 16.076 29.264 1.00 96.12 285 LYS A CA 1
ATOM 2283 C C . LYS A 1 285 ? -6.759 16.221 30.794 1.00 96.12 285 LYS A C 1
ATOM 2285 O O . LYS A 1 285 ? -5.776 15.818 31.420 1.00 96.12 285 LYS A O 1
ATOM 2290 N N . PRO A 1 286 ? -7.833 16.746 31.424 1.00 94.62 286 PRO A N 1
ATOM 2291 C CA . PRO A 1 286 ? -7.905 16.848 32.885 1.00 94.62 286 PRO A CA 1
ATOM 2292 C C . PRO A 1 286 ? -7.891 15.487 33.595 1.00 94.62 286 PRO A C 1
ATOM 2294 O O . PRO A 1 286 ? -7.518 15.405 34.758 1.00 94.62 286 PRO A O 1
ATOM 2297 N N . LEU A 1 287 ? -8.269 14.421 32.886 1.00 93.62 287 LEU A N 1
ATOM 2298 C CA . LEU A 1 287 ? -8.459 13.067 33.405 1.00 93.62 287 LEU A CA 1
ATOM 2299 C C . LEU A 1 287 ? -7.335 12.113 32.977 1.00 93.62 287 LEU A C 1
ATOM 2301 O O . LEU A 1 287 ? -7.412 10.917 33.231 1.00 93.62 287 LEU A O 1
ATOM 2305 N N . ARG A 1 288 ? -6.266 12.609 32.340 1.00 92.81 288 ARG A N 1
ATOM 2306 C CA . ARG A 1 288 ? -5.188 11.771 31.778 1.00 92.81 288 ARG A CA 1
ATOM 2307 C C . ARG A 1 288 ? -4.473 10.870 32.797 1.00 92.81 288 ARG A C 1
ATOM 2309 O O . ARG A 1 288 ? -3.814 9.919 32.406 1.00 92.81 288 ARG A O 1
ATOM 2316 N N . HIS A 1 289 ? -4.562 11.188 34.090 1.00 93.00 289 HIS A N 1
ATOM 2317 C CA . HIS A 1 289 ? -3.951 10.409 35.173 1.00 93.00 289 HIS A CA 1
ATOM 2318 C C . HIS A 1 289 ? -4.918 9.393 35.803 1.00 93.00 289 HIS A C 1
ATOM 2320 O O . HIS A 1 289 ? -4.513 8.611 36.661 1.00 93.00 289 HIS A O 1
ATOM 2326 N N . GLU A 1 290 ? -6.184 9.377 35.376 1.00 93.12 290 GLU A N 1
ATOM 2327 C CA . GLU A 1 290 ? -7.172 8.411 35.844 1.00 93.12 290 GLU A CA 1
ATOM 2328 C C . GLU A 1 290 ? -6.816 7.008 35.355 1.00 93.12 290 GLU A C 1
ATOM 2330 O O . GLU A 1 290 ? -6.691 6.760 34.152 1.00 93.12 290 GLU A O 1
ATOM 2335 N N . LYS A 1 291 ? -6.715 6.054 36.288 1.00 91.50 291 LYS A N 1
ATOM 2336 C CA . LYS A 1 291 ? -6.285 4.671 36.009 1.00 91.50 291 LYS A CA 1
ATOM 2337 C C . LYS A 1 291 ? -7.090 4.001 34.887 1.00 91.50 291 LYS A C 1
ATOM 2339 O O . LYS A 1 291 ? -6.558 3.150 34.182 1.00 91.50 291 LYS A O 1
ATOM 2344 N N . ALA A 1 292 ? -8.360 4.375 34.724 1.00 90.44 292 ALA A N 1
ATOM 2345 C CA . ALA A 1 292 ? -9.255 3.809 33.717 1.00 90.44 292 ALA A CA 1
ATOM 2346 C C . ALA A 1 292 ? -8.898 4.191 32.266 1.00 90.44 292 ALA A C 1
ATOM 2348 O O . ALA A 1 292 ? -9.226 3.435 31.352 1.00 90.44 292 ALA A O 1
ATOM 2349 N N . ILE A 1 293 ? -8.250 5.343 32.045 1.00 93.75 293 ILE A N 1
ATOM 2350 C CA . ILE A 1 293 ? -7.973 5.870 30.697 1.00 93.75 293 ILE A CA 1
ATOM 2351 C C . ILE A 1 293 ? -6.509 6.249 30.459 1.00 93.75 293 ILE A C 1
ATOM 2353 O O . ILE A 1 293 ? -6.153 6.493 29.311 1.00 93.75 293 ILE A O 1
ATOM 2357 N N . ALA A 1 294 ? -5.662 6.277 31.493 1.00 94.62 294 ALA A N 1
ATOM 2358 C CA . ALA A 1 294 ? -4.284 6.761 31.401 1.00 94.62 294 ALA A CA 1
ATOM 2359 C C . ALA A 1 294 ? -3.479 6.096 30.271 1.00 94.62 294 ALA A C 1
ATOM 2361 O O . ALA A 1 294 ? -2.956 6.790 29.404 1.00 94.62 294 ALA A O 1
ATOM 2362 N N . SER A 1 295 ? -3.462 4.759 30.205 1.00 94.75 295 SER A N 1
ATOM 2363 C CA . SER A 1 295 ? -2.726 4.047 29.149 1.00 94.75 295 SER A CA 1
ATOM 2364 C C . SER A 1 295 ? -3.281 4.339 27.751 1.00 94.75 295 SER A C 1
ATOM 2366 O O . SER A 1 295 ? -2.523 4.569 26.819 1.00 94.75 295 SER A O 1
ATOM 2368 N N . LEU A 1 296 ? -4.611 4.389 27.608 1.00 95.06 296 LEU A N 1
ATOM 2369 C CA . LEU A 1 296 ? -5.263 4.684 26.328 1.00 95.06 296 LEU A CA 1
ATOM 2370 C C . LEU A 1 296 ? -4.989 6.120 25.872 1.00 95.06 296 LEU A C 1
ATOM 2372 O O . LEU A 1 296 ? -4.923 6.388 24.675 1.00 95.06 296 LEU A O 1
ATOM 2376 N N . TYR A 1 297 ? -4.859 7.047 26.820 1.00 96.38 297 TYR A N 1
ATOM 2377 C CA . TYR A 1 297 ? -4.525 8.435 26.536 1.00 96.38 297 TYR A CA 1
ATOM 2378 C C . TYR A 1 297 ? -3.105 8.533 25.969 1.00 96.38 297 TYR A C 1
ATOM 2380 O O . TYR A 1 297 ? -2.897 9.204 24.957 1.00 96.38 297 TYR A O 1
ATOM 2388 N N . ASP A 1 298 ? -2.148 7.835 26.584 1.00 96.19 298 ASP A N 1
ATOM 2389 C CA . ASP A 1 298 ? -0.755 7.802 26.131 1.00 96.19 298 ASP A CA 1
ATOM 2390 C C . ASP A 1 298 ? -0.608 7.120 24.761 1.00 96.19 298 ASP A C 1
ATOM 2392 O O . ASP A 1 298 ? 0.107 7.632 23.890 1.00 96.19 298 ASP A O 1
ATOM 2396 N N . ASP A 1 299 ? -1.341 6.027 24.525 1.00 94.88 299 ASP A N 1
ATOM 2397 C CA . ASP A 1 299 ? -1.388 5.347 23.227 1.00 94.88 299 ASP A CA 1
ATOM 2398 C C . ASP A 1 299 ? -1.908 6.289 22.126 1.00 94.88 299 ASP A C 1
ATOM 2400 O O . ASP A 1 299 ? -1.245 6.496 21.107 1.00 94.88 299 ASP A O 1
ATOM 2404 N N . LEU A 1 300 ? -3.048 6.953 22.356 1.00 95.31 300 LEU A N 1
ATOM 2405 C CA . LEU A 1 300 ? -3.617 7.918 21.409 1.00 95.31 300 LEU A CA 1
ATOM 2406 C C . LEU A 1 300 ? -2.704 9.124 21.169 1.00 95.31 300 LEU A C 1
ATOM 2408 O O . LEU A 1 300 ? -2.576 9.598 20.038 1.00 95.31 300 LEU A O 1
ATOM 2412 N N . ALA A 1 301 ? -2.055 9.634 22.217 1.00 95.50 301 ALA A N 1
ATOM 2413 C CA . ALA A 1 301 ? -1.087 10.715 22.082 1.00 95.50 301 ALA A CA 1
ATOM 2414 C C . ALA A 1 301 ? 0.111 10.287 21.220 1.00 95.50 301 ALA A C 1
ATOM 2416 O O . ALA A 1 301 ? 0.633 11.095 20.447 1.00 95.50 301 ALA A O 1
ATOM 2417 N N . THR A 1 302 ? 0.524 9.023 21.319 1.00 95.00 302 THR A N 1
ATOM 2418 C CA . THR A 1 302 ? 1.583 8.434 20.492 1.00 95.00 302 THR A CA 1
ATOM 2419 C C . THR A 1 302 ? 1.144 8.311 19.036 1.00 95.00 302 THR A C 1
ATOM 2421 O O . THR A 1 302 ? 1.870 8.763 18.150 1.00 95.00 302 THR A O 1
ATOM 2424 N N . VAL A 1 303 ? -0.069 7.814 18.776 1.00 93.00 303 VAL A N 1
ATOM 2425 C CA . VAL A 1 303 ? -0.663 7.781 17.427 1.00 93.00 303 VAL A CA 1
ATOM 2426 C C . VAL A 1 303 ? -0.713 9.185 16.813 1.00 93.00 303 VAL A C 1
ATOM 2428 O O . VAL A 1 303 ? -0.243 9.391 15.693 1.00 93.00 303 VAL A O 1
ATOM 2431 N N . LEU A 1 304 ? -1.182 10.190 17.563 1.00 93.69 304 LEU A N 1
ATOM 2432 C CA . LEU A 1 304 ? -1.245 11.573 17.082 1.00 93.69 304 LEU A CA 1
ATOM 2433 C C . LEU A 1 304 ? 0.143 12.150 16.747 1.00 93.69 304 LEU A C 1
ATOM 2435 O O . LEU A 1 304 ? 0.269 12.923 15.792 1.00 93.69 304 LEU A O 1
ATOM 2439 N N . LYS A 1 305 ? 1.184 11.800 17.511 1.00 90.94 305 LYS A N 1
ATOM 2440 C CA . LYS A 1 305 ? 2.567 12.224 17.235 1.00 90.94 305 LYS A CA 1
ATOM 2441 C C . LYS A 1 305 ? 3.128 11.532 15.992 1.00 90.94 305 LYS A C 1
ATOM 2443 O O . LYS A 1 305 ? 3.645 12.216 15.114 1.00 90.94 305 LYS A O 1
ATOM 2448 N N . ASN A 1 306 ? 2.971 10.215 15.893 1.00 86.69 306 ASN A N 1
ATOM 2449 C CA . ASN A 1 306 ? 3.525 9.407 14.802 1.00 86.69 306 ASN A CA 1
ATOM 2450 C C . ASN A 1 306 ? 2.816 9.654 13.463 1.00 86.69 306 ASN A C 1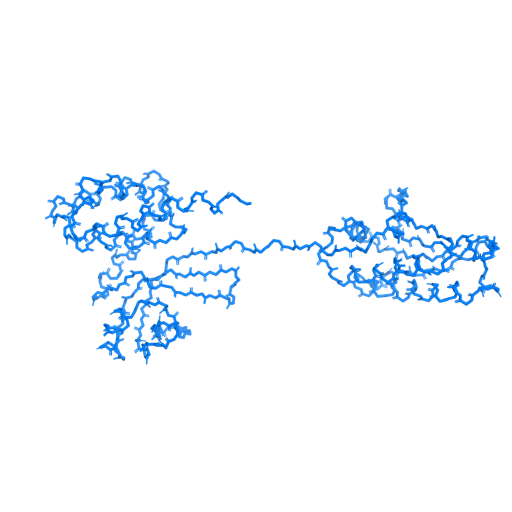
ATOM 2452 O O . ASN A 1 306 ? 3.439 9.572 12.413 1.00 86.69 306 ASN A O 1
ATOM 2456 N N . GLY A 1 307 ? 1.545 10.061 13.471 1.00 68.38 307 GLY A N 1
ATOM 2457 C CA . GLY A 1 307 ? 0.863 10.477 12.242 1.00 68.38 307 GLY A CA 1
ATOM 2458 C C . GLY A 1 307 ? 1.459 11.728 11.567 1.00 68.38 307 GLY A C 1
ATOM 2459 O O . GLY A 1 307 ? 1.064 12.044 10.454 1.00 68.38 307 GLY A O 1
ATOM 2460 N N . ASN A 1 308 ? 2.394 12.459 12.199 1.00 54.59 308 ASN A N 1
ATOM 2461 C CA . ASN A 1 308 ? 3.122 13.557 11.540 1.00 54.59 308 ASN A CA 1
ATOM 2462 C C . ASN A 1 308 ? 4.272 13.071 10.639 1.00 54.59 308 ASN A C 1
ATOM 2464 O O . ASN A 1 308 ? 4.733 13.846 9.809 1.00 54.59 308 ASN A O 1
ATOM 2468 N N . THR A 1 309 ? 4.769 11.841 10.807 1.00 49.06 309 THR A N 1
ATOM 2469 C CA . THR A 1 309 ? 5.944 11.347 10.065 1.00 49.06 309 THR A CA 1
ATOM 2470 C C . THR A 1 309 ? 5.592 10.519 8.829 1.00 49.06 309 THR A C 1
ATOM 2472 O O . THR A 1 309 ? 6.474 10.262 8.020 1.00 49.06 309 THR A O 1
ATOM 2475 N N . GLN A 1 310 ? 4.326 10.124 8.643 1.00 43.91 310 GLN A N 1
ATOM 2476 C CA . GLN A 1 310 ? 3.895 9.282 7.513 1.00 43.91 310 GLN A CA 1
ATOM 2477 C C . GLN A 1 310 ? 3.383 10.051 6.281 1.00 43.91 310 GLN A C 1
ATOM 2479 O O . GLN A 1 310 ? 3.214 9.441 5.233 1.00 43.91 310 GLN A O 1
ATOM 2484 N N . HIS A 1 311 ? 3.179 11.370 6.368 1.00 37.28 311 HIS A N 1
ATOM 2485 C CA . HIS A 1 311 ? 2.803 12.220 5.221 1.00 37.28 311 HIS A CA 1
ATOM 2486 C C . HIS A 1 311 ? 3.981 13.020 4.639 1.00 37.28 311 HIS A C 1
ATOM 2488 O O . HIS A 1 311 ? 3.776 13.962 3.881 1.00 37.28 311 HIS A O 1
ATOM 2494 N N . SER A 1 312 ? 5.209 12.652 5.009 1.00 28.20 312 SER A N 1
ATOM 2495 C CA . SER A 1 312 ? 6.443 13.313 4.578 1.00 28.20 312 SER A CA 1
ATOM 2496 C C . SER A 1 312 ? 7.256 12.406 3.651 1.00 28.20 312 SER A C 1
ATOM 2498 O O . SER A 1 312 ? 8.419 12.146 3.943 1.00 28.20 312 SER A O 1
ATOM 2500 N N . TYR A 1 313 ? 6.641 11.880 2.591 1.00 30.02 313 TYR A N 1
ATOM 2501 C CA . TYR A 1 313 ? 7.327 11.206 1.482 1.00 30.02 313 TYR A CA 1
ATOM 2502 C C . TYR A 1 313 ? 6.579 11.461 0.180 1.00 30.02 313 TYR A C 1
ATOM 2504 O O . TYR A 1 313 ? 5.340 11.284 0.189 1.00 30.02 313 TYR A O 1
#

Secondary structure (DSSP, 8-state):
---EEEEEEEE-TTSPPP-TTS--HHHHHHHHHHHHHHHHHHHHH-TT-EEEEEE-SS-EEEEEEPPTT-THHHHHHHHHHHT----HHHHHHHHHHHHHHHHS--EEEEEEEETTEEEE-HHHHHSSPP----PPPPPPEEEEEEEEEEEEEEE-SSS-EEEEEESSSS-EEEE--HHHHHHHGGGTTSEEEEEEEEEESSTT-EEEEEEEEESSHHHHHHHHHHHHHHHHS-TTHHHHHHHHHHHHHHHHH-TT-HHHHHHHHHT-STTS-HHHHHHHHHHHGGGTT-TTTHHHHHHHHHHHHHTTTSS--

Organism: NCBI:txid2791026

pLDDT: mean 88.98, std 9.95, range [28.2, 97.12]

Mean predicted aligned error: 11.73 Å

Nearest PDB structures (foldseek):
  6sw9-assembly1_9  TM=2.712E-01  e=5.804E-02  Saccharolobus solfataricus P2
  8emh-assembly1_F  TM=3.397E-01  e=2.112E-01  Acinetobacter sp. NEB 394
  8gji-assembly1_A  TM=3.039E-01  e=5.058E+00  synthetic construct
  5v5y-assembly1_A  TM=2.658E-01  e=5.944E+00  Homo sapiens

Radius of gyration: 32.57 Å; Cα contacts (8 Å, |Δi|>4): 511; chains: 1; bounding box: 66×42×86 Å

Solvent-accessible surface area (backbone atoms only — not comparable to full-atom values): 17325 Å² total; per-residue (Å²): 129,63,34,32,44,36,46,28,39,49,25,39,71,90,67,45,64,29,37,89,91,71,53,51,73,67,54,52,55,45,55,51,48,47,52,53,36,49,51,57,53,30,74,74,75,47,91,74,45,46,81,48,76,46,71,72,76,46,24,38,36,41,33,40,39,44,46,77,91,43,79,58,60,63,51,50,52,51,24,30,72,68,36,61,24,71,48,62,65,59,32,49,41,54,40,54,48,24,49,55,60,58,69,70,62,47,40,70,47,32,36,37,36,51,92,93,42,78,46,80,43,37,66,56,41,57,50,73,83,57,47,55,36,79,75,76,79,61,69,80,41,71,46,82,45,80,48,57,26,31,25,77,48,54,50,53,95,91,59,34,24,36,31,33,40,33,94,73,75,71,72,43,66,31,36,46,54,68,74,53,31,64,56,45,54,78,40,58,74,31,78,47,34,35,35,26,40,37,36,33,60,48,97,88,54,68,46,33,34,63,50,49,78,39,94,45,68,69,58,38,51,54,52,50,53,51,52,47,51,51,68,73,39,61,84,67,58,23,56,51,51,52,48,51,54,50,51,54,45,38,74,76,57,38,79,74,29,67,66,56,54,48,56,52,36,75,51,58,47,73,82,44,59,62,68,59,51,48,52,52,51,62,74,42,52,92,48,45,81,39,86,72,39,24,68,59,46,54,51,38,53,47,38,61,58,56,52,66,66,76,78,73,122